Protein AF-A0AA42DQM1-F1 (afdb_monomer_lite)

Organism: NCBI:txid3018743

Foldseek 3Di:
DPPPDDQDAAPVCCVVLVDSLLRSVVSVLVVVCVVDPDQKDWFAQDDDPAPPDDVCRHPCSVVVDDSVSVVVSCVSAFAEEAAPVRLVPDPDSTPPHQKYWYADPVRRTIMIGGPCVSVCVVVVPCPRVDDDDPDDDDDDDDDDDDDDDDDPPVVLLVLLCVQAVLQNPPADDDPLLVVLQVVQVVVCVVVVHDSSVLSNLLSNLLNQACQQSCVDPVDNDHHGSSRCSRNVNVVCSSVSVRHYDPDDDPDPDDDDDPDVVVVVVPDPDPVVVVVVVVVVVVVVVVVVCVVPVPDDDD

Secondary structure (DSSP, 8-state):
----------TTHHHHHSSHHHHHHHHHHHHHHHH-SSSEEE--SS----TT--TT-SHHHHH---HHHHHHHHHHHEEEESSHHHHHT-SSSSTT-SEEEEEETTTTEEEEEE-HHHHHHHHHSGGG-SSS------------S--S----HHHHHHHHHHH-HHHHTT----HHHHHHHHHHHHHHHHTT--HHHHHHHHHHHHHH-TTTTT--TT------HHHHTSHHHHHHHHTTTTSPPSSPPP--PPPP---GGGGSTT----HHHHHHHHHHHHHHHHHHHHH-TTPPP-

Structure (mmCIF, N/CA/C/O backbone):
data_AF-A0AA42DQM1-F1
#
_entry.id   AF-A0AA42DQM1-F1
#
loop_
_atom_site.group_PDB
_atom_site.id
_atom_site.type_symbol
_atom_site.label_atom_id
_atom_site.label_alt_id
_atom_site.label_comp_id
_atom_site.label_asym_id
_atom_site.label_entity_id
_atom_site.label_seq_id
_atom_site.pdbx_PDB_ins_code
_atom_site.Cartn_x
_atom_site.Cartn_y
_atom_site.Cartn_z
_atom_site.occupancy
_atom_site.B_iso_or_equiv
_atom_site.auth_seq_id
_atom_site.auth_comp_id
_atom_site.auth_asym_id
_atom_site.auth_atom_id
_atom_site.pdbx_PDB_model_num
ATOM 1 N N . MET A 1 1 ? 25.414 -7.203 13.455 1.00 48.41 1 MET A N 1
ATOM 2 C CA . MET A 1 1 ? 24.537 -6.642 12.404 1.00 48.41 1 MET A CA 1
ATOM 3 C C . MET A 1 1 ? 24.772 -5.133 12.350 1.00 48.41 1 MET A C 1
ATOM 5 O O . MET A 1 1 ? 24.441 -4.455 13.310 1.00 48.41 1 MET A O 1
ATOM 9 N N . LYS A 1 2 ? 25.440 -4.595 11.316 1.00 39.44 2 LYS A N 1
ATOM 10 C CA . LYS A 1 2 ? 25.587 -3.132 11.175 1.00 39.44 2 LYS A CA 1
ATOM 11 C C . LYS A 1 2 ? 24.255 -2.570 10.668 1.00 39.44 2 LYS A C 1
ATOM 13 O O . LYS A 1 2 ? 23.898 -2.809 9.519 1.00 39.44 2 LYS A O 1
ATOM 18 N N . MET A 1 3 ? 23.527 -1.848 11.519 1.00 51.00 3 MET A N 1
ATOM 19 C CA . MET A 1 3 ? 22.317 -1.092 11.162 1.00 51.00 3 MET A CA 1
ATOM 20 C C . MET A 1 3 ? 22.716 0.102 10.288 1.00 51.00 3 MET A C 1
ATOM 22 O O . MET A 1 3 ? 22.914 1.205 10.784 1.00 51.00 3 MET A O 1
ATOM 26 N N . GLN A 1 4 ? 22.969 -0.127 8.998 1.00 51.84 4 GLN A N 1
ATOM 27 C CA . GLN A 1 4 ? 23.703 0.856 8.196 1.00 51.84 4 GLN A CA 1
ATOM 28 C C . GLN A 1 4 ? 22.828 1.884 7.464 1.00 51.84 4 GLN A C 1
ATOM 30 O O . GLN A 1 4 ? 23.391 2.834 6.926 1.00 51.84 4 GLN A O 1
ATOM 35 N N . LYS A 1 5 ? 21.490 1.750 7.439 1.00 63.59 5 LYS A N 1
ATOM 36 C CA . LYS A 1 5 ? 20.581 2.724 6.798 1.00 63.59 5 LYS A CA 1
ATOM 37 C C . LYS A 1 5 ? 19.196 2.721 7.457 1.00 63.59 5 LYS A C 1
ATOM 39 O O . LYS A 1 5 ? 18.532 1.692 7.466 1.00 63.59 5 LYS A O 1
ATOM 44 N N . CYS A 1 6 ? 18.763 3.868 7.983 1.00 69.69 6 CYS A N 1
ATOM 45 C CA . CYS A 1 6 ? 17.397 4.074 8.466 1.00 69.69 6 CYS A CA 1
ATOM 46 C C . CYS A 1 6 ? 16.523 4.544 7.294 1.00 69.69 6 CYS A C 1
ATOM 48 O O . CYS A 1 6 ? 16.774 5.611 6.732 1.00 69.69 6 CYS A O 1
ATOM 50 N N . LEU A 1 7 ? 15.535 3.740 6.898 1.00 77.12 7 LEU A N 1
ATOM 51 C CA . LEU A 1 7 ? 14.526 4.144 5.920 1.00 77.12 7 LEU A CA 1
ATOM 52 C C . LEU A 1 7 ? 13.404 4.865 6.668 1.00 77.12 7 LEU A C 1
ATOM 54 O O . LEU A 1 7 ? 12.731 4.267 7.506 1.00 77.12 7 LEU A O 1
ATOM 58 N N . LYS A 1 8 ? 13.202 6.151 6.365 1.00 80.00 8 LYS A N 1
ATOM 59 C CA . LYS A 1 8 ? 12.067 6.914 6.894 1.00 80.00 8 LYS A CA 1
ATOM 60 C C . LYS A 1 8 ? 10.821 6.545 6.095 1.00 80.00 8 LYS A C 1
ATOM 62 O O . LYS A 1 8 ? 10.741 6.828 4.902 1.00 80.00 8 LYS A O 1
ATOM 67 N N . TYR A 1 9 ? 9.882 5.873 6.746 1.00 81.81 9 TYR A N 1
ATOM 68 C CA . TYR A 1 9 ? 8.617 5.470 6.143 1.00 81.81 9 TYR A CA 1
ATOM 69 C C . TYR A 1 9 ? 7.535 6.523 6.403 1.00 81.81 9 TYR A C 1
ATOM 71 O O . TYR A 1 9 ? 7.385 7.001 7.524 1.00 81.81 9 TYR A O 1
ATOM 79 N N . CYS A 1 10 ? 6.780 6.851 5.356 1.00 80.31 10 CYS A N 1
ATOM 80 C CA . CYS A 1 10 ? 5.686 7.819 5.358 1.00 80.31 10 CYS A CA 1
ATOM 81 C C . CYS A 1 10 ? 4.374 7.071 5.041 1.00 80.31 10 CYS A C 1
ATOM 83 O O . CYS A 1 10 ? 4.176 6.660 3.892 1.00 80.31 10 CYS A O 1
ATOM 85 N N . PRO A 1 11 ? 3.504 6.811 6.039 1.00 84.38 11 PRO A N 1
ATOM 86 C CA . PRO A 1 11 ? 2.250 6.078 5.846 1.00 84.38 11 PRO A CA 1
ATOM 87 C C . PRO A 1 11 ? 1.282 6.726 4.850 1.00 84.38 11 PRO A C 1
ATOM 89 O O . PRO A 1 11 ? 0.491 6.023 4.221 1.00 84.38 11 PRO A O 1
ATOM 92 N N . GLU A 1 12 ? 1.352 8.044 4.691 1.00 85.19 12 GLU A N 1
ATOM 93 C CA . GLU A 1 12 ? 0.530 8.844 3.781 1.00 85.19 12 GLU A CA 1
ATOM 94 C C . GLU A 1 12 ? 0.730 8.405 2.323 1.00 85.19 12 GLU A C 1
ATOM 96 O O . GLU A 1 12 ? -0.221 8.375 1.539 1.00 85.19 12 GLU A O 1
ATOM 101 N N . LEU A 1 13 ? 1.933 7.927 1.978 1.00 86.94 13 LEU A N 1
ATOM 102 C CA . LEU A 1 13 ? 2.228 7.378 0.654 1.00 86.94 13 LEU A CA 1
ATOM 103 C C . LEU A 1 13 ? 1.351 6.172 0.303 1.00 86.94 13 LEU A C 1
ATOM 105 O O . LEU A 1 13 ? 1.150 5.903 -0.877 1.00 86.94 13 LEU A O 1
ATOM 109 N N . ASN A 1 14 ? 0.770 5.464 1.279 1.00 90.44 14 ASN A N 1
ATOM 110 C CA . ASN A 1 14 ? -0.118 4.334 0.995 1.00 90.44 14 ASN A CA 1
ATOM 111 C C . ASN A 1 14 ? -1.389 4.748 0.260 1.00 90.44 14 ASN A C 1
ATOM 113 O O . ASN A 1 14 ? -1.948 3.929 -0.463 1.00 90.44 14 ASN A O 1
ATOM 117 N N . GLN A 1 15 ? -1.846 5.989 0.439 1.00 88.50 15 GLN A N 1
ATOM 118 C CA . GLN A 1 15 ? -2.999 6.508 -0.297 1.00 88.50 15 GLN A CA 1
ATOM 119 C C . GLN A 1 15 ? -2.664 6.681 -1.784 1.00 88.50 15 GLN A C 1
ATOM 121 O O . GLN A 1 15 ? -3.518 6.475 -2.638 1.00 88.50 15 GLN A O 1
ATOM 126 N N . ILE A 1 16 ? -1.399 6.987 -2.087 1.00 88.00 16 ILE A N 1
ATOM 127 C CA . ILE A 1 16 ? -0.892 7.202 -3.445 1.00 88.00 16 ILE A CA 1
ATOM 128 C C . ILE A 1 16 ? -0.519 5.867 -4.102 1.00 88.00 16 ILE A C 1
ATOM 130 O O . ILE A 1 16 ? -0.903 5.583 -5.232 1.00 88.00 16 ILE A O 1
ATOM 134 N N . THR A 1 17 ? 0.246 5.029 -3.403 1.00 90.69 17 THR A N 1
ATOM 135 C CA . THR A 1 17 ? 0.799 3.780 -3.951 1.00 90.69 17 THR A CA 1
ATOM 136 C C . THR A 1 17 ? -0.150 2.584 -3.805 1.00 90.69 17 THR A C 1
ATOM 138 O O . THR A 1 17 ? 0.034 1.538 -4.439 1.00 90.69 17 THR A O 1
ATOM 141 N N . GLY A 1 18 ? -1.146 2.695 -2.923 1.00 89.75 18 GLY A N 1
ATOM 142 C CA . GLY A 1 18 ? -2.108 1.644 -2.609 1.00 89.75 18 GLY A CA 1
ATOM 143 C C . GLY A 1 18 ? -1.514 0.421 -1.903 1.00 89.75 18 GLY A C 1
ATOM 144 O O . GLY A 1 18 ? -2.177 -0.615 -1.875 1.00 89.75 18 GLY A O 1
ATOM 145 N N . SER A 1 19 ? -0.265 0.463 -1.418 1.00 93.12 19 SER A N 1
ATOM 146 C CA . SER A 1 19 ? 0.371 -0.648 -0.690 1.00 93.12 19 SER A CA 1
ATOM 147 C C . SER A 1 19 ? 1.555 -0.176 0.151 1.00 93.12 19 SER A C 1
ATOM 149 O O . SER A 1 19 ? 2.408 0.556 -0.340 1.00 93.12 19 SER A O 1
ATOM 151 N N . VAL A 1 20 ? 1.694 -0.715 1.366 1.00 94.19 20 VAL A N 1
ATOM 152 C CA . VAL A 1 20 ? 2.860 -0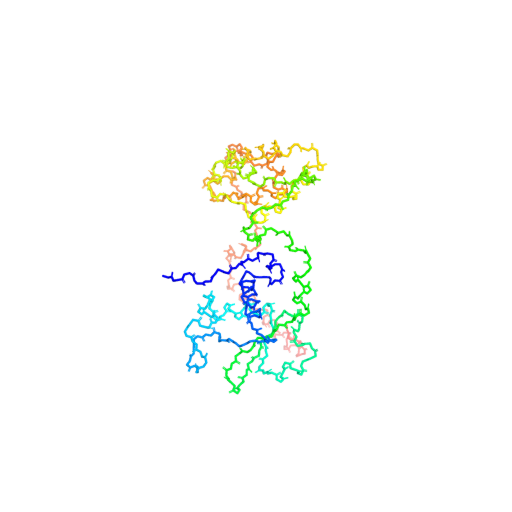.471 2.235 1.00 94.19 20 VAL A CA 1
ATOM 153 C C . VAL A 1 20 ? 4.168 -0.846 1.532 1.00 94.19 20 VAL A C 1
ATOM 155 O O . VAL A 1 20 ? 5.125 -0.077 1.548 1.00 94.19 20 VAL A O 1
ATOM 158 N N . THR A 1 21 ? 4.209 -1.994 0.848 1.00 94.88 21 THR A N 1
ATOM 159 C CA . THR A 1 21 ? 5.418 -2.453 0.137 1.00 94.88 21 THR A CA 1
ATOM 160 C C . THR A 1 21 ? 5.790 -1.533 -1.026 1.00 94.88 21 THR A C 1
ATOM 162 O O . THR A 1 21 ? 6.971 -1.310 -1.285 1.00 94.88 21 THR A O 1
ATOM 165 N N . ALA A 1 22 ? 4.792 -0.950 -1.695 1.00 95.44 22 ALA A N 1
ATOM 166 C CA . ALA A 1 22 ? 5.000 0.020 -2.762 1.00 95.44 22 ALA A CA 1
ATOM 167 C C . ALA A 1 22 ? 5.451 1.384 -2.219 1.00 95.44 22 ALA A C 1
ATOM 169 O O . ALA A 1 22 ? 6.343 1.990 -2.803 1.00 95.44 22 ALA A O 1
ATOM 170 N N . SER A 1 23 ? 4.921 1.826 -1.076 1.00 94.19 23 SER A N 1
ATOM 171 C CA . SER A 1 23 ? 5.380 3.033 -0.373 1.00 94.19 23 SER A CA 1
ATOM 172 C C . SER A 1 23 ? 6.830 2.917 0.090 1.00 94.19 23 SER A C 1
ATOM 174 O O . SER A 1 23 ? 7.631 3.810 -0.164 1.00 94.19 23 SER A O 1
ATOM 176 N N . LEU A 1 24 ? 7.203 1.790 0.706 1.00 94.00 24 LEU A N 1
ATOM 177 C CA . LEU A 1 24 ? 8.587 1.528 1.112 1.00 94.00 24 LEU A CA 1
ATOM 178 C C . LEU A 1 24 ? 9.533 1.526 -0.094 1.00 94.00 24 LEU A C 1
ATOM 180 O O . LEU A 1 24 ? 10.607 2.129 -0.048 1.00 94.00 24 LEU A O 1
ATOM 184 N N . LEU A 1 25 ? 9.119 0.889 -1.195 1.00 95.12 25 LEU A N 1
ATOM 185 C CA . LEU A 1 25 ? 9.883 0.899 -2.439 1.00 95.12 25 LEU A CA 1
ATOM 186 C C . LEU A 1 25 ? 10.015 2.313 -3.019 1.00 95.12 25 LEU A C 1
ATOM 188 O O . LEU A 1 25 ? 11.097 2.678 -3.470 1.00 95.12 25 LEU A O 1
ATOM 192 N N . MET A 1 26 ? 8.949 3.115 -2.984 1.00 93.81 26 MET A N 1
ATOM 193 C CA . MET A 1 26 ? 8.961 4.509 -3.428 1.00 93.81 26 MET A CA 1
ATOM 194 C C . MET A 1 26 ? 9.961 5.348 -2.622 1.00 93.81 26 MET A C 1
ATOM 196 O O . MET A 1 26 ? 10.798 6.017 -3.224 1.00 93.81 26 MET A O 1
ATOM 200 N N . CYS A 1 27 ? 9.950 5.256 -1.285 1.00 91.00 27 CYS A N 1
ATOM 201 C CA . CYS A 1 27 ? 10.933 5.933 -0.431 1.00 91.00 27 CYS A CA 1
ATOM 202 C C . CYS A 1 27 ? 12.369 5.586 -0.846 1.00 91.00 27 CYS A C 1
ATOM 204 O O . CYS A 1 27 ? 13.221 6.467 -0.986 1.00 91.00 27 CYS A O 1
ATOM 206 N N . GLN A 1 28 ? 12.634 4.300 -1.091 1.00 92.38 28 GLN A N 1
ATOM 207 C CA . GLN A 1 28 ? 13.971 3.861 -1.462 1.00 92.38 28 GLN A CA 1
ATOM 208 C C . GLN A 1 28 ? 14.359 4.275 -2.887 1.00 92.38 28 GLN A C 1
ATOM 210 O O . GLN A 1 28 ? 15.513 4.627 -3.130 1.00 92.38 28 GLN A O 1
ATOM 215 N N . LEU A 1 29 ? 13.417 4.280 -3.834 1.00 92.88 29 LEU A N 1
ATOM 216 C CA . LEU A 1 29 ? 13.636 4.811 -5.180 1.00 92.88 29 LEU A CA 1
ATOM 217 C C . LEU A 1 29 ? 14.026 6.292 -5.126 1.00 92.88 29 LEU A C 1
ATOM 219 O O . LEU A 1 29 ? 15.034 6.663 -5.724 1.00 92.88 29 LEU A O 1
ATOM 223 N N . GLU A 1 30 ? 13.297 7.120 -4.373 1.00 90.38 30 GLU A N 1
ATOM 224 C CA . GLU A 1 30 ? 13.610 8.548 -4.214 1.00 90.38 30 GLU A CA 1
ATOM 225 C C . GLU A 1 30 ? 14.985 8.774 -3.570 1.00 90.38 30 GLU A C 1
ATOM 227 O O . GLU A 1 30 ? 15.745 9.634 -4.020 1.00 90.38 30 GLU A O 1
ATOM 232 N N . TYR A 1 31 ? 15.376 7.959 -2.585 1.00 89.19 31 TYR A N 1
ATOM 233 C CA . TYR A 1 31 ? 16.738 7.988 -2.040 1.00 89.19 31 TYR A CA 1
ATOM 234 C C . TYR A 1 31 ? 17.800 7.733 -3.125 1.00 89.19 31 TYR A C 1
ATOM 236 O O . TYR A 1 31 ? 18.822 8.417 -3.201 1.00 89.19 31 TYR A O 1
ATOM 244 N N . TRP A 1 32 ? 17.570 6.758 -4.003 1.00 90.06 32 TRP A N 1
ATOM 245 C CA . TRP A 1 32 ? 18.511 6.465 -5.080 1.00 90.06 32 TRP A CA 1
ATOM 246 C C . TRP A 1 32 ? 18.508 7.530 -6.178 1.00 90.06 32 TRP A C 1
ATOM 248 O O . TRP A 1 32 ? 19.579 7.826 -6.710 1.00 90.06 32 TRP A O 1
ATOM 258 N N . PHE A 1 33 ? 17.362 8.139 -6.491 1.00 90.00 33 PHE A N 1
ATOM 259 C CA . PHE A 1 33 ? 17.287 9.259 -7.432 1.00 90.00 33 PHE A CA 1
ATOM 260 C C . PHE A 1 33 ? 17.975 10.514 -6.890 1.00 90.00 33 PHE A C 1
ATOM 262 O O . PHE A 1 33 ? 18.734 11.133 -7.623 1.00 90.00 33 PHE A O 1
ATOM 269 N N . THR A 1 34 ? 17.806 10.848 -5.608 1.00 85.81 34 THR A N 1
ATOM 270 C CA . THR A 1 34 ? 18.501 11.992 -4.981 1.00 85.81 34 THR A CA 1
ATOM 271 C C . THR A 1 34 ? 20.014 11.782 -4.907 1.00 85.81 34 THR A C 1
ATOM 273 O O . THR A 1 34 ? 20.790 12.715 -5.101 1.00 85.81 34 THR A O 1
ATOM 276 N N . ARG A 1 35 ? 20.462 10.541 -4.683 1.00 85.38 35 ARG A N 1
ATOM 277 C CA . ARG A 1 35 ? 21.888 10.184 -4.680 1.00 85.38 35 ARG A CA 1
ATOM 278 C C . ARG A 1 35 ? 22.507 10.126 -6.082 1.00 85.38 35 ARG A C 1
ATOM 280 O O . ARG A 1 35 ? 23.723 10.272 -6.227 1.00 85.38 35 ARG A O 1
ATOM 287 N N . SER A 1 36 ? 21.706 9.861 -7.108 1.00 83.81 36 SER A N 1
ATOM 288 C CA . SER A 1 36 ? 22.185 9.709 -8.481 1.00 83.81 36 SER A CA 1
ATOM 289 C C . SER A 1 36 ? 22.230 11.065 -9.174 1.00 83.81 36 SER A C 1
ATOM 291 O O . SER A 1 36 ? 21.214 11.715 -9.348 1.00 83.81 36 SER A O 1
ATOM 293 N N . LYS A 1 37 ? 23.406 11.486 -9.650 1.00 68.00 37 LYS A N 1
ATOM 294 C CA . LYS A 1 37 ? 23.586 12.775 -10.354 1.00 68.00 37 LYS A CA 1
ATOM 295 C C . LYS A 1 37 ? 22.944 12.837 -11.758 1.00 68.00 37 LYS A C 1
ATOM 297 O O . LYS A 1 37 ? 23.239 13.750 -12.518 1.00 68.00 37 LYS A O 1
ATOM 302 N N . LYS A 1 38 ? 22.169 11.827 -12.154 1.00 71.00 38 LYS A N 1
ATOM 303 C CA . LYS A 1 38 ? 21.581 11.667 -13.494 1.00 71.00 38 LYS A CA 1
ATOM 304 C C . LYS A 1 38 ? 20.089 11.390 -13.350 1.00 71.00 38 LYS A C 1
ATOM 306 O O . LYS A 1 38 ? 19.685 10.816 -12.343 1.00 71.00 38 LYS A O 1
ATOM 311 N N . ASP A 1 39 ? 19.318 11.648 -14.406 1.00 73.00 39 ASP A N 1
ATOM 312 C CA . ASP A 1 39 ? 17.861 11.405 -14.486 1.00 73.00 39 ASP A CA 1
ATOM 313 C C . ASP A 1 39 ? 17.437 9.924 -14.363 1.00 73.00 39 ASP A C 1
ATOM 315 O O . ASP A 1 39 ? 16.276 9.559 -14.549 1.00 73.00 39 ASP A O 1
ATOM 319 N N . GLY A 1 40 ? 18.383 9.038 -14.058 1.00 87.25 40 GLY A N 1
ATOM 320 C CA . GLY A 1 40 ? 18.148 7.631 -13.821 1.00 87.25 40 GLY A CA 1
ATOM 321 C C . GLY A 1 40 ? 19.369 6.927 -13.250 1.00 87.25 40 GLY A C 1
ATOM 322 O O . GLY A 1 40 ? 20.506 7.402 -13.334 1.00 87.25 40 GLY A O 1
ATOM 323 N N . PHE A 1 41 ? 19.128 5.745 -12.699 1.00 94.19 41 PHE A N 1
ATOM 324 C CA . PHE A 1 41 ? 20.168 4.865 -12.179 1.00 94.19 41 PHE A CA 1
ATOM 325 C C . PHE A 1 41 ? 19.864 3.417 -12.538 1.00 94.19 41 PHE A C 1
ATOM 327 O O . PHE A 1 41 ? 18.748 3.085 -12.935 1.00 94.19 41 PHE A O 1
ATOM 334 N N . TYR A 1 42 ? 20.866 2.552 -12.417 1.00 94.38 42 TYR A N 1
ATOM 335 C CA . TYR A 1 42 ? 20.669 1.117 -12.567 1.00 94.38 42 TYR A CA 1
ATOM 336 C C . TYR A 1 42 ? 20.766 0.421 -11.219 1.00 94.38 42 TYR A C 1
ATOM 338 O O . TYR A 1 42 ? 21.514 0.849 -10.338 1.00 94.38 42 TYR A O 1
ATOM 346 N N . LYS A 1 43 ? 20.041 -0.686 -11.078 1.00 93.94 43 LYS A N 1
ATOM 347 C CA . LYS A 1 43 ? 20.149 -1.556 -9.908 1.00 93.94 43 LYS A CA 1
ATOM 348 C C . LYS A 1 43 ? 19.747 -2.978 -10.264 1.00 93.94 43 LYS A C 1
ATOM 350 O O . LYS A 1 43 ? 18.929 -3.201 -11.156 1.00 93.94 43 LYS A O 1
ATOM 355 N N . PHE A 1 44 ? 20.349 -3.941 -9.579 1.00 94.56 44 PHE A N 1
ATOM 356 C CA . PHE A 1 44 ? 20.015 -5.348 -9.755 1.00 94.56 44 PHE A CA 1
ATOM 357 C C . PHE A 1 44 ? 18.781 -5.697 -8.935 1.00 94.56 44 PHE A C 1
ATOM 359 O O . PHE A 1 44 ? 18.643 -5.257 -7.796 1.00 94.56 44 PHE A O 1
ATOM 366 N N . LEU A 1 45 ? 17.894 -6.509 -9.505 1.00 93.44 45 LEU A N 1
ATOM 367 C CA . LEU A 1 45 ? 16.770 -7.055 -8.754 1.00 93.44 45 LEU A CA 1
ATOM 368 C C . LEU A 1 45 ? 17.267 -8.025 -7.676 1.00 93.44 45 LEU A C 1
ATOM 370 O O . LEU A 1 45 ? 16.838 -7.945 -6.533 1.00 93.44 45 LEU A O 1
ATOM 374 N N . GLU A 1 46 ? 18.209 -8.891 -8.038 1.00 93.44 46 GLU A N 1
ATOM 375 C CA . GLU A 1 46 ? 18.704 -9.991 -7.214 1.00 93.44 46 GLU A CA 1
ATOM 376 C C . GLU A 1 46 ? 20.235 -10.125 -7.299 1.00 93.44 46 GLU A C 1
ATOM 378 O O . GLU A 1 46 ? 20.846 -9.541 -8.206 1.00 93.44 46 GLU A O 1
ATOM 383 N N . PRO A 1 47 ? 20.858 -10.896 -6.389 1.00 93.81 47 PRO A N 1
ATOM 384 C CA . PRO A 1 47 ? 22.257 -11.284 -6.506 1.00 93.81 47 PRO A CA 1
ATOM 385 C C . PRO A 1 47 ? 22.575 -11.914 -7.861 1.00 93.81 47 PRO A C 1
ATOM 387 O O . PRO A 1 47 ? 21.855 -12.790 -8.332 1.00 93.81 47 PRO A O 1
ATOM 390 N N . CYS A 1 48 ? 23.666 -11.487 -8.495 1.00 90.56 48 CYS A N 1
ATOM 391 C CA . CYS A 1 48 ? 24.077 -12.033 -9.787 1.00 90.56 48 CYS A CA 1
ATOM 392 C C . CYS A 1 48 ? 25.599 -12.006 -9.963 1.00 90.56 48 CYS A C 1
ATOM 394 O O . CYS A 1 48 ? 26.317 -11.335 -9.229 1.00 90.56 48 CYS A O 1
ATOM 396 N N . THR A 1 49 ? 26.103 -12.710 -10.974 1.00 91.12 49 THR A N 1
ATOM 397 C CA . THR A 1 49 ? 27.542 -12.811 -11.285 1.00 91.12 49 THR A CA 1
ATOM 398 C C . THR A 1 49 ? 28.077 -11.639 -12.120 1.00 91.12 49 THR A C 1
ATOM 400 O O . THR A 1 49 ? 29.166 -11.707 -12.687 1.00 91.12 49 THR A O 1
ATOM 403 N N . HIS A 1 50 ? 27.318 -10.548 -12.242 1.00 91.12 50 HIS A N 1
ATOM 404 C CA . HIS A 1 50 ? 27.685 -9.428 -13.104 1.00 91.12 50 HIS A CA 1
ATOM 405 C C . HIS A 1 50 ? 28.870 -8.625 -12.538 1.00 91.12 50 HIS A C 1
ATOM 407 O O . HIS A 1 50 ? 28.922 -8.349 -11.346 1.00 91.12 50 HIS A O 1
ATOM 413 N N . LYS A 1 51 ? 29.787 -8.141 -13.391 1.00 91.19 51 LYS A N 1
ATOM 414 C CA . LYS A 1 51 ? 30.993 -7.397 -12.952 1.00 91.19 51 LYS A CA 1
ATOM 415 C C . LYS A 1 51 ? 30.682 -6.146 -12.118 1.00 91.19 51 LYS A C 1
ATOM 417 O O . LYS A 1 51 ? 31.425 -5.797 -11.211 1.00 91.19 51 LYS A O 1
ATOM 422 N N . ALA A 1 52 ? 29.587 -5.459 -12.442 1.00 89.69 52 ALA A N 1
ATOM 423 C CA . ALA A 1 52 ? 29.136 -4.267 -11.717 1.00 89.69 52 ALA A CA 1
ATOM 424 C C . ALA A 1 52 ? 28.308 -4.575 -10.453 1.00 89.69 52 ALA A C 1
ATOM 426 O O . ALA A 1 52 ? 27.934 -3.648 -9.734 1.00 89.69 52 ALA A O 1
ATOM 427 N N . TYR A 1 53 ? 27.987 -5.844 -10.190 1.00 92.50 53 TYR A N 1
ATOM 428 C CA . TYR A 1 53 ? 27.259 -6.241 -8.990 1.00 92.50 53 TYR A CA 1
ATOM 429 C C . TYR A 1 53 ? 28.193 -6.288 -7.778 1.00 92.50 53 TYR A C 1
ATOM 431 O O . TYR A 1 53 ? 29.323 -6.766 -7.848 1.00 92.50 53 TYR A O 1
ATOM 439 N N . LYS A 1 54 ? 27.696 -5.799 -6.641 1.00 89.75 54 LYS A N 1
ATOM 440 C CA . LYS A 1 54 ? 28.345 -5.922 -5.332 1.00 89.75 54 LYS A CA 1
ATOM 441 C C . LYS A 1 54 ? 27.383 -6.600 -4.360 1.00 89.75 54 LYS A C 1
ATOM 443 O O . LYS A 1 54 ? 26.185 -6.324 -4.406 1.00 89.75 54 LYS A O 1
ATOM 448 N N . LYS A 1 55 ? 27.883 -7.452 -3.465 1.00 88.81 55 LYS A N 1
ATOM 449 C CA . LYS A 1 55 ? 27.047 -8.102 -2.441 1.00 88.81 55 LYS A CA 1
ATOM 450 C C . LYS A 1 55 ? 26.275 -7.051 -1.632 1.00 88.81 55 LYS A C 1
ATOM 452 O O . LYS A 1 55 ? 26.866 -6.061 -1.204 1.00 88.81 55 LYS A O 1
ATOM 457 N N . GLY A 1 56 ? 24.969 -7.244 -1.467 1.00 86.56 56 GLY A N 1
ATOM 458 C CA . GLY A 1 56 ? 24.072 -6.291 -0.806 1.00 86.56 56 GLY A CA 1
ATOM 459 C C . GLY A 1 56 ? 23.605 -5.116 -1.673 1.00 86.56 56 GLY A C 1
ATOM 460 O O . GLY A 1 56 ? 22.919 -4.230 -1.171 1.00 86.56 56 GLY A O 1
ATOM 461 N N . SER A 1 57 ? 23.985 -5.056 -2.956 1.00 85.44 57 SER A N 1
ATOM 462 C CA . SER A 1 57 ? 23.585 -3.965 -3.862 1.00 85.44 57 SER A CA 1
ATOM 463 C C . SER A 1 57 ? 22.304 -4.254 -4.645 1.00 85.44 57 SER A C 1
ATOM 465 O O . SER A 1 57 ? 21.819 -3.362 -5.350 1.00 85.44 57 SER A O 1
ATOM 467 N N . SER A 1 58 ? 21.740 -5.459 -4.533 1.00 93.00 58 SER A N 1
ATOM 468 C CA . SER A 1 58 ? 20.461 -5.795 -5.161 1.00 93.00 58 SER A CA 1
ATOM 469 C C . SER A 1 58 ? 19.262 -5.287 -4.356 1.00 93.00 58 SER A C 1
ATOM 471 O O . SER A 1 58 ? 19.370 -5.012 -3.164 1.00 93.00 58 SER A O 1
ATOM 473 N N . TRP A 1 59 ? 18.105 -5.150 -5.005 1.00 94.12 59 TRP A N 1
ATOM 474 C CA . TRP A 1 59 ? 16.859 -4.781 -4.330 1.00 94.12 59 TRP A CA 1
ATOM 475 C C . TRP A 1 59 ? 16.433 -5.810 -3.283 1.00 94.12 59 TRP A C 1
ATOM 477 O O . TRP A 1 59 ? 16.051 -5.419 -2.185 1.00 94.12 59 TRP A O 1
ATOM 487 N N . VAL A 1 60 ? 16.530 -7.102 -3.610 1.00 93.50 60 VAL A N 1
ATOM 488 C CA . VAL A 1 60 ? 16.174 -8.206 -2.703 1.00 93.50 60 VAL A CA 1
ATOM 489 C C . VAL A 1 60 ? 17.036 -8.186 -1.440 1.00 93.50 60 VAL A C 1
ATOM 491 O O . VAL A 1 60 ? 16.505 -8.292 -0.341 1.00 93.50 60 VAL A O 1
ATOM 494 N N . GLU A 1 61 ? 18.352 -7.994 -1.567 1.00 92.50 61 GLU A N 1
ATOM 495 C CA . GLU A 1 61 ? 19.235 -7.936 -0.393 1.00 92.50 61 GLU A CA 1
ATOM 496 C C . GLU A 1 61 ? 19.074 -6.642 0.411 1.00 92.50 61 GLU A C 1
ATOM 498 O O . GLU A 1 61 ? 19.180 -6.667 1.632 1.00 92.50 61 GLU A O 1
ATOM 503 N N . GLU A 1 62 ? 18.855 -5.506 -0.258 1.00 90.69 62 GLU A N 1
ATOM 504 C CA . GLU A 1 62 ? 18.773 -4.202 0.407 1.00 90.69 62 GLU A CA 1
ATOM 505 C C . GLU A 1 62 ? 17.452 -4.004 1.152 1.00 90.69 62 GLU A C 1
ATOM 507 O O . GLU A 1 62 ? 17.450 -3.465 2.255 1.00 90.69 62 GLU A O 1
ATOM 512 N N . MET A 1 63 ? 16.338 -4.423 0.547 1.00 90.12 63 MET A N 1
ATOM 513 C CA . MET A 1 63 ? 14.992 -4.226 1.097 1.00 90.12 63 MET A CA 1
ATOM 514 C C . MET A 1 63 ? 14.465 -5.452 1.847 1.00 90.12 63 MET A C 1
ATOM 516 O O . MET A 1 63 ? 13.456 -5.347 2.537 1.00 90.12 63 MET A O 1
ATOM 520 N N . GLY A 1 64 ? 15.088 -6.621 1.678 1.00 89.94 64 GLY A N 1
ATOM 521 C CA . GLY A 1 64 ? 14.577 -7.885 2.214 1.00 89.94 64 GLY A CA 1
ATOM 522 C C . GLY A 1 64 ? 13.318 -8.403 1.509 1.00 89.94 64 GLY A C 1
ATOM 523 O O . GLY A 1 64 ? 12.679 -9.321 2.010 1.00 89.94 64 GLY A O 1
ATOM 524 N N . PHE A 1 65 ? 12.939 -7.831 0.361 1.00 91.44 65 PHE A N 1
ATOM 525 C CA . PHE A 1 65 ? 11.796 -8.296 -0.429 1.00 91.44 65 PHE A CA 1
ATOM 526 C C . PHE A 1 65 ? 12.148 -9.552 -1.218 1.00 91.44 65 PHE A C 1
ATOM 528 O O . PHE A 1 65 ? 13.236 -9.660 -1.778 1.00 91.44 65 PHE A O 1
ATOM 535 N N . SER A 1 66 ? 11.182 -10.445 -1.405 1.00 95.12 66 SER A N 1
ATOM 536 C CA . SER A 1 66 ? 11.238 -11.421 -2.489 1.00 95.12 66 SER A CA 1
ATOM 537 C C . SER A 1 66 ? 11.116 -10.733 -3.859 1.00 95.12 66 SER A C 1
ATOM 539 O O . SER A 1 66 ? 10.598 -9.621 -4.008 1.00 95.12 66 SER A O 1
ATOM 541 N N . LYS A 1 67 ? 11.538 -11.425 -4.924 1.00 94.56 67 LYS A N 1
ATOM 542 C CA . LYS A 1 67 ? 11.396 -10.914 -6.302 1.00 94.56 67 LYS A CA 1
ATOM 543 C C . LYS A 1 67 ? 9.934 -10.640 -6.669 1.00 94.56 67 LYS A C 1
ATOM 545 O O . LYS A 1 67 ? 9.654 -9.709 -7.422 1.00 94.56 67 LYS A O 1
ATOM 550 N N . ALA A 1 68 ? 9.019 -11.482 -6.187 1.00 95.44 68 ALA A N 1
ATOM 551 C CA . ALA A 1 68 ? 7.591 -11.368 -6.461 1.00 95.44 68 ALA A CA 1
ATOM 552 C C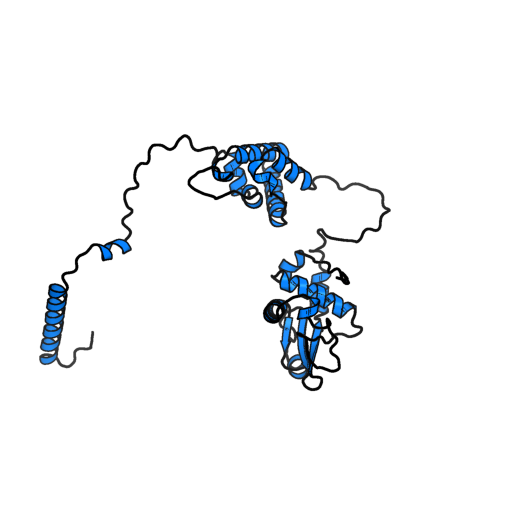 . ALA A 1 68 ? 6.991 -10.143 -5.759 1.00 95.44 68 ALA A C 1
ATOM 554 O O . ALA A 1 68 ? 6.264 -9.377 -6.394 1.00 95.44 68 ALA A O 1
ATOM 555 N N . GLU A 1 69 ? 7.360 -9.903 -4.500 1.00 96.62 69 GLU A N 1
ATOM 556 C CA . GLU A 1 69 ? 6.945 -8.710 -3.757 1.00 96.62 69 GLU A CA 1
ATOM 557 C C . GLU A 1 69 ? 7.475 -7.439 -4.405 1.00 96.62 69 GLU A C 1
ATOM 559 O O . GLU A 1 69 ? 6.703 -6.509 -4.622 1.00 96.62 69 GLU A O 1
ATOM 564 N N . PHE A 1 70 ? 8.752 -7.418 -4.807 1.00 96.75 70 PHE A N 1
ATOM 565 C CA . PHE A 1 70 ? 9.310 -6.276 -5.525 1.00 96.75 70 PHE A CA 1
ATOM 566 C C . PHE A 1 70 ? 8.537 -5.988 -6.814 1.00 96.75 70 PHE A C 1
ATOM 568 O O . PHE A 1 70 ? 8.155 -4.848 -7.065 1.00 96.75 70 PHE A O 1
ATOM 575 N N . ARG A 1 71 ? 8.289 -7.010 -7.645 1.00 96.25 71 ARG A N 1
ATOM 576 C CA . ARG A 1 71 ? 7.558 -6.840 -8.912 1.00 96.25 71 ARG A CA 1
ATOM 577 C C . ARG A 1 71 ? 6.135 -6.349 -8.675 1.00 96.25 71 ARG A C 1
ATOM 579 O O . ARG A 1 71 ? 5.689 -5.442 -9.371 1.00 96.25 71 ARG A O 1
ATOM 586 N N . SER A 1 72 ? 5.459 -6.905 -7.675 1.00 96.75 72 SER A N 1
ATOM 587 C CA . SER A 1 72 ? 4.101 -6.509 -7.299 1.00 96.75 72 SER A CA 1
ATOM 588 C C . SER A 1 72 ? 4.069 -5.064 -6.801 1.00 96.75 72 SER A C 1
ATOM 590 O O . SER A 1 72 ? 3.270 -4.271 -7.291 1.00 96.75 72 SE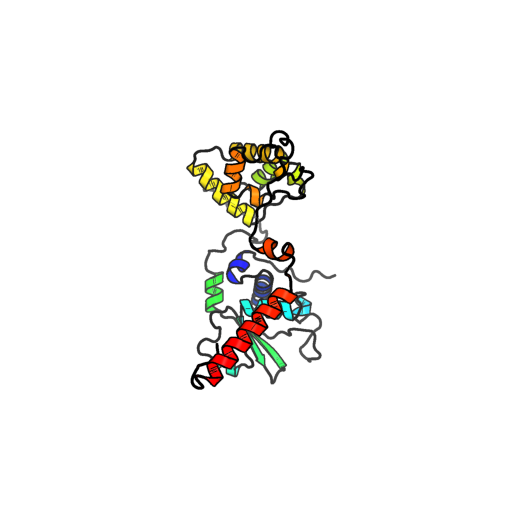R A O 1
ATOM 592 N N . ALA A 1 73 ? 4.988 -4.687 -5.910 1.00 96.81 73 ALA A N 1
ATOM 593 C CA . ALA A 1 73 ? 5.140 -3.323 -5.413 1.00 96.81 73 ALA A CA 1
ATOM 594 C C . ALA A 1 73 ? 5.440 -2.338 -6.553 1.00 96.81 73 ALA A C 1
ATOM 596 O O . ALA A 1 73 ? 4.734 -1.343 -6.712 1.00 96.81 73 ALA A O 1
ATOM 597 N N . PHE A 1 74 ? 6.427 -2.647 -7.400 1.00 97.38 74 PHE A N 1
ATOM 598 C CA . PHE A 1 74 ? 6.808 -1.795 -8.525 1.00 97.38 74 PHE A CA 1
ATOM 599 C C . PHE A 1 74 ? 5.677 -1.649 -9.545 1.00 97.38 74 PHE A C 1
ATOM 601 O O . PHE A 1 74 ? 5.472 -0.558 -10.063 1.00 97.38 74 PHE A O 1
ATOM 608 N N . SER A 1 75 ? 4.897 -2.703 -9.805 1.00 96.19 75 SER A N 1
ATOM 609 C CA . SER A 1 75 ? 3.783 -2.648 -10.762 1.00 96.19 75 SER A CA 1
ATOM 610 C C . SER A 1 75 ? 2.720 -1.606 -10.400 1.00 96.19 75 SER A C 1
ATOM 612 O O . SER A 1 75 ? 2.068 -1.076 -11.300 1.00 96.19 75 SER A O 1
ATOM 614 N N . ARG A 1 76 ? 2.573 -1.267 -9.113 1.00 95.56 76 ARG A N 1
ATOM 615 C CA . ARG A 1 76 ? 1.617 -0.255 -8.638 1.00 95.56 76 ARG A CA 1
ATOM 616 C C . ARG A 1 76 ? 2.102 1.165 -8.914 1.00 95.56 76 ARG A C 1
ATOM 618 O O . ARG A 1 76 ? 1.303 2.021 -9.261 1.00 95.56 76 ARG A O 1
ATOM 625 N N . ILE A 1 77 ? 3.408 1.398 -8.802 1.00 96.12 77 ILE A N 1
ATOM 626 C CA . ILE A 1 77 ? 4.008 2.743 -8.860 1.00 96.12 77 ILE A CA 1
ATOM 627 C C . ILE A 1 77 ? 4.772 3.024 -10.153 1.00 96.12 77 ILE A C 1
ATOM 629 O O . ILE A 1 77 ? 5.147 4.169 -10.402 1.00 96.12 77 ILE A O 1
ATOM 633 N N . GLY A 1 78 ? 5.023 2.010 -10.983 1.00 96.25 78 GLY A N 1
ATOM 634 C CA . GLY A 1 78 ? 5.813 2.174 -12.192 1.00 96.25 78 GLY A CA 1
ATOM 635 C C . GLY A 1 78 ? 5.485 1.241 -13.352 1.00 96.25 78 GLY A C 1
ATOM 636 O O . GLY A 1 78 ? 4.776 0.234 -13.231 1.00 96.25 78 GLY A O 1
ATOM 637 N N . LYS A 1 79 ? 5.982 1.631 -14.529 1.00 96.62 79 LYS A N 1
ATOM 638 C CA . LYS A 1 79 ? 5.843 0.901 -15.795 1.00 96.62 79 LYS A CA 1
ATOM 639 C C . LYS A 1 79 ? 7.136 0.163 -16.141 1.00 96.62 79 LYS A C 1
ATOM 641 O O . LYS A 1 79 ? 8.229 0.668 -15.913 1.00 96.62 79 LYS A O 1
ATOM 646 N N . VAL A 1 80 ? 7.031 -1.047 -16.685 1.00 97.00 80 VAL A N 1
ATOM 647 C CA . VAL A 1 80 ? 8.192 -1.860 -17.082 1.00 97.00 80 VAL A CA 1
ATOM 648 C C . VAL A 1 80 ? 8.253 -1.953 -18.602 1.00 97.00 80 VAL A C 1
ATOM 650 O O . VAL A 1 80 ? 7.280 -2.356 -19.236 1.00 97.00 80 VAL A O 1
ATOM 653 N N . TYR A 1 81 ? 9.412 -1.641 -19.176 1.00 96.12 81 TYR A N 1
ATOM 654 C CA . TYR A 1 81 ? 9.702 -1.763 -20.601 1.00 96.12 81 TYR A CA 1
ATOM 655 C C . TYR A 1 81 ? 10.776 -2.813 -20.871 1.00 96.12 81 TYR A C 1
ATOM 657 O O . TYR A 1 81 ? 11.738 -2.985 -20.121 1.00 96.12 81 TYR A O 1
ATOM 665 N N . LYS A 1 82 ? 10.660 -3.480 -22.022 1.00 93.62 82 LYS A N 1
ATOM 666 C CA . LYS A 1 82 ? 11.654 -4.465 -22.477 1.00 93.62 82 LYS A CA 1
ATOM 667 C C . LYS A 1 82 ? 12.973 -3.825 -22.927 1.00 93.62 82 LYS A C 1
ATOM 669 O O . LYS A 1 82 ? 13.991 -4.506 -22.959 1.00 93.62 82 LYS A O 1
ATOM 674 N N . SER A 1 83 ? 12.960 -2.548 -23.324 1.00 94.19 83 SER A N 1
ATOM 675 C CA . SER A 1 83 ? 14.150 -1.826 -23.791 1.00 94.19 83 SER A CA 1
ATOM 676 C C . SER A 1 83 ? 13.978 -0.307 -23.716 1.00 94.19 83 SER A C 1
ATOM 678 O O . SER A 1 83 ? 12.854 0.188 -23.650 1.00 94.19 83 SER A O 1
ATOM 680 N N . LYS A 1 84 ? 15.093 0.435 -23.799 1.00 92.25 84 LYS A N 1
ATOM 681 C CA . LYS A 1 84 ? 15.086 1.906 -23.860 1.00 92.25 84 LYS A CA 1
ATOM 682 C C . LYS A 1 84 ? 14.345 2.446 -25.089 1.00 92.25 84 LYS A C 1
ATOM 684 O O . LYS A 1 84 ? 13.646 3.443 -24.977 1.00 92.25 84 LYS A O 1
ATOM 689 N N . LYS A 1 85 ? 14.479 1.783 -26.245 1.00 93.06 85 LYS A N 1
ATOM 690 C CA . LYS A 1 85 ? 13.804 2.182 -27.491 1.00 93.06 85 LYS A CA 1
ATOM 691 C C . LYS A 1 85 ? 12.280 2.101 -27.345 1.00 93.06 85 LYS A C 1
ATOM 693 O O . LYS A 1 85 ? 11.604 3.079 -27.615 1.00 93.06 85 LYS A O 1
ATOM 698 N N . ALA A 1 86 ? 11.778 0.997 -26.783 1.00 91.69 86 ALA A N 1
ATOM 699 C CA . ALA A 1 86 ? 10.345 0.815 -26.526 1.00 91.69 86 ALA A CA 1
ATOM 700 C C . ALA A 1 86 ? 9.762 1.873 -25.569 1.00 91.69 86 ALA A C 1
ATOM 702 O O . ALA A 1 86 ? 8.609 2.258 -25.703 1.00 91.69 86 ALA A O 1
ATOM 703 N N . TYR A 1 87 ? 10.564 2.336 -24.607 1.00 87.88 87 TYR A N 1
ATOM 704 C CA . TYR A 1 87 ? 10.202 3.445 -23.725 1.00 87.88 87 TYR A CA 1
ATOM 705 C C . TYR A 1 87 ? 10.090 4.775 -24.492 1.00 87.88 87 TYR A C 1
ATOM 707 O O . TYR A 1 87 ? 9.107 5.488 -24.324 1.00 87.88 87 TYR A O 1
ATOM 715 N N . LEU A 1 88 ? 11.072 5.093 -25.342 1.00 91.00 88 LEU A N 1
ATOM 716 C CA . LEU A 1 88 ? 11.113 6.351 -26.100 1.00 91.00 88 LEU A CA 1
ATOM 717 C C . LEU A 1 88 ? 10.037 6.439 -27.191 1.00 91.00 88 LEU A C 1
ATOM 719 O O . LEU A 1 88 ? 9.609 7.536 -27.525 1.00 91.00 88 LEU A O 1
ATOM 723 N N . GLU A 1 89 ? 9.615 5.304 -27.748 1.00 93.69 89 GLU A N 1
ATOM 724 C CA . GLU A 1 89 ? 8.566 5.233 -28.776 1.00 93.69 89 GLU A CA 1
ATOM 725 C C . GLU A 1 89 ? 7.142 5.316 -28.198 1.00 93.69 89 GLU A C 1
ATOM 727 O O . GLU A 1 89 ? 6.181 5.484 -28.950 1.00 93.69 89 GLU A O 1
ATOM 732 N N . SER A 1 90 ? 6.977 5.195 -26.877 1.00 92.00 90 SER A N 1
ATOM 733 C CA . SER A 1 90 ? 5.664 5.296 -26.239 1.00 92.00 90 SER A CA 1
ATOM 734 C C . SER A 1 90 ? 5.148 6.737 -26.244 1.00 92.00 90 SER A C 1
ATOM 736 O O . SER A 1 90 ? 5.884 7.670 -25.928 1.00 92.00 90 SER A O 1
ATOM 738 N N . LYS A 1 91 ? 3.852 6.913 -26.537 1.00 89.25 91 LYS A N 1
ATOM 739 C CA . LYS A 1 91 ? 3.174 8.223 -26.500 1.00 89.25 91 LYS A CA 1
ATOM 740 C C . LYS A 1 91 ? 3.107 8.796 -25.082 1.00 89.25 91 LYS A C 1
ATOM 742 O O . LYS A 1 91 ? 3.361 9.979 -24.889 1.00 89.25 91 LYS A O 1
ATOM 747 N N . ASP A 1 92 ? 2.783 7.946 -24.107 1.00 91.12 92 ASP A N 1
ATOM 748 C CA . ASP A 1 92 ? 2.900 8.246 -22.680 1.00 91.12 92 ASP A CA 1
ATOM 749 C C . ASP A 1 92 ? 3.879 7.241 -22.061 1.00 91.12 92 ASP A C 1
ATOM 751 O O . ASP A 1 92 ? 3.520 6.088 -21.799 1.00 91.12 92 ASP A O 1
ATOM 755 N N . PRO A 1 93 ? 5.140 7.641 -21.841 1.00 90.69 93 PRO A N 1
ATOM 756 C CA . PRO A 1 93 ? 6.146 6.720 -21.350 1.00 90.69 93 PRO A CA 1
ATOM 757 C C . PRO A 1 93 ? 5.874 6.195 -19.938 1.00 90.69 93 PRO A C 1
ATOM 759 O O . PRO A 1 93 ? 6.347 5.111 -19.596 1.00 90.69 93 PRO A O 1
ATOM 762 N N . PHE A 1 94 ? 5.119 6.920 -19.115 1.00 92.62 94 PHE A N 1
ATOM 763 C CA . PHE A 1 94 ? 4.867 6.531 -17.730 1.00 92.62 94 PHE A CA 1
ATOM 764 C C . PHE A 1 94 ? 3.475 5.930 -17.516 1.00 92.62 94 PHE A C 1
ATOM 766 O O . PHE A 1 94 ? 3.270 5.294 -16.484 1.00 92.62 94 PHE A O 1
ATOM 773 N N . GLU A 1 95 ? 2.550 6.073 -18.471 1.00 90.19 95 GLU A N 1
ATOM 774 C CA . GLU A 1 95 ? 1.152 5.616 -18.362 1.00 90.19 95 GLU A CA 1
ATOM 775 C C . GLU A 1 95 ? 0.497 6.105 -17.056 1.00 90.19 95 GLU A C 1
ATOM 777 O O . GLU A 1 95 ? -0.081 5.329 -16.293 1.00 90.19 95 GLU A O 1
ATOM 782 N N . GLY A 1 96 ? 0.692 7.389 -16.734 1.00 88.88 96 GLY A N 1
ATOM 783 C CA . GLY A 1 96 ? 0.224 7.998 -15.481 1.00 88.88 96 GLY A CA 1
ATOM 784 C C . GLY A 1 96 ? 0.932 7.534 -14.197 1.00 88.88 96 GLY A C 1
ATOM 785 O O . GLY A 1 96 ? 0.544 7.948 -13.106 1.00 88.88 96 GLY A O 1
ATOM 786 N N . LYS A 1 97 ? 1.972 6.695 -14.284 1.00 94.31 97 LYS A N 1
ATOM 787 C CA . LYS A 1 97 ? 2.729 6.214 -13.119 1.00 94.31 97 LYS A CA 1
ATOM 788 C C . LYS A 1 97 ? 3.902 7.125 -12.749 1.00 94.31 97 LYS A C 1
ATOM 790 O O . LYS A 1 97 ? 4.332 7.999 -13.502 1.00 94.31 97 LYS A O 1
ATOM 795 N N . LEU A 1 98 ? 4.448 6.895 -11.557 1.00 94.06 98 LEU A N 1
ATOM 796 C CA . LEU A 1 98 ? 5.511 7.713 -10.964 1.00 94.06 98 LEU A CA 1
ATOM 797 C C . LEU A 1 98 ? 6.891 7.383 -11.530 1.00 94.06 98 LEU A C 1
ATOM 799 O O . LEU A 1 98 ? 7.750 8.254 -11.675 1.00 94.06 98 LEU A O 1
ATOM 803 N N . TYR A 1 99 ? 7.103 6.111 -11.852 1.00 96.19 99 TYR A N 1
ATOM 804 C CA . TYR A 1 99 ? 8.396 5.596 -12.275 1.00 96.19 99 TYR A CA 1
ATOM 805 C C . TYR A 1 99 ? 8.265 4.728 -13.512 1.00 96.19 99 TYR A C 1
ATOM 807 O O . TYR A 1 99 ? 7.203 4.199 -13.839 1.00 96.19 99 TYR A O 1
ATOM 815 N N . LEU A 1 100 ? 9.389 4.497 -14.167 1.00 96.44 100 LEU A N 1
ATOM 816 C CA . LEU A 1 100 ? 9.504 3.407 -15.115 1.00 96.44 100 LEU A CA 1
ATOM 817 C C . LEU A 1 100 ? 10.832 2.693 -14.957 1.00 96.44 100 LEU A C 1
ATOM 819 O O . LEU A 1 100 ? 11.796 3.232 -14.414 1.00 96.44 100 LEU A O 1
ATOM 823 N N . SER A 1 101 ? 10.867 1.459 -15.436 1.00 96.94 101 SER A N 1
ATOM 824 C CA . SER A 1 101 ? 12.091 0.693 -15.569 1.00 96.94 101 SER A CA 1
ATOM 825 C C . SER A 1 101 ? 12.219 0.127 -16.970 1.00 96.94 101 SER A C 1
ATOM 827 O O . SER A 1 101 ? 11.222 -0.188 -17.620 1.00 96.94 101 SER A O 1
ATOM 829 N N . TYR A 1 102 ? 13.453 -0.013 -17.440 1.00 95.94 102 TYR A N 1
ATOM 830 C CA . TYR A 1 102 ? 13.742 -0.721 -18.677 1.00 95.94 102 TYR A CA 1
ATOM 831 C C . TYR A 1 102 ? 14.997 -1.572 -18.537 1.00 95.94 102 TYR A C 1
ATOM 833 O O . TYR A 1 102 ? 15.930 -1.233 -17.806 1.00 95.94 102 TYR A O 1
ATOM 841 N N . TYR A 1 103 ? 15.032 -2.678 -19.273 1.00 94.56 103 TYR A N 1
ATOM 842 C CA . T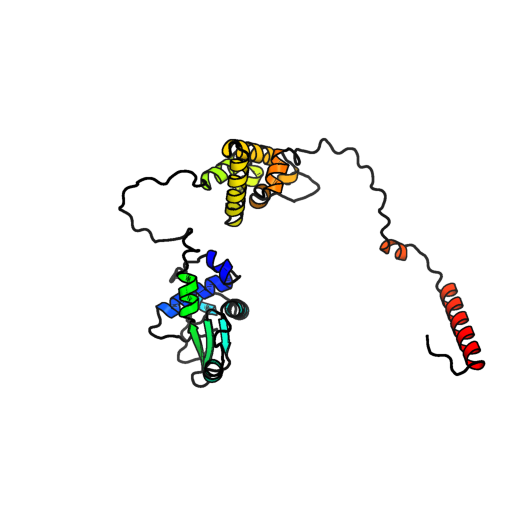YR A 1 103 ? 16.209 -3.534 -19.335 1.00 94.56 103 TYR A CA 1
ATOM 843 C C . TYR A 1 103 ? 17.133 -3.115 -20.486 1.00 94.56 103 TYR A C 1
ATOM 845 O O . TYR A 1 103 ? 16.733 -3.067 -21.651 1.00 94.56 103 TYR A O 1
ATOM 853 N N . ASP A 1 104 ? 18.384 -2.797 -20.165 1.00 93.06 104 ASP A N 1
ATOM 854 C CA . ASP A 1 104 ? 19.450 -2.591 -21.141 1.00 93.06 104 ASP A CA 1
ATOM 855 C C . ASP A 1 104 ? 20.105 -3.941 -21.451 1.00 93.06 104 ASP A C 1
ATOM 857 O O . ASP A 1 104 ? 20.868 -4.478 -20.646 1.00 93.06 104 ASP A O 1
ATOM 861 N N . ARG A 1 105 ? 19.803 -4.488 -22.633 1.00 89.06 105 ARG A N 1
ATOM 862 C CA . ARG A 1 105 ? 20.306 -5.794 -23.086 1.00 89.06 105 ARG A CA 1
ATOM 863 C C . ARG A 1 105 ? 21.819 -5.816 -23.302 1.00 89.06 105 ARG A C 1
ATOM 865 O O . ARG A 1 105 ? 22.432 -6.850 -23.062 1.00 89.06 105 ARG A O 1
ATOM 872 N N . MET A 1 106 ? 22.415 -4.696 -23.719 1.00 88.56 106 MET A N 1
ATOM 873 C CA . MET A 1 106 ? 23.853 -4.616 -24.003 1.00 88.56 106 MET A CA 1
ATOM 874 C C . MET A 1 106 ? 24.651 -4.644 -22.704 1.00 88.56 106 MET A C 1
ATOM 876 O O . MET A 1 106 ? 25.641 -5.360 -22.584 1.00 88.56 106 MET A O 1
ATOM 880 N N . LYS A 1 107 ? 24.187 -3.886 -21.706 1.00 88.50 107 LYS A N 1
ATOM 881 C CA . LYS A 1 107 ? 24.841 -3.808 -20.394 1.00 88.50 107 LYS A CA 1
ATOM 882 C C . LYS A 1 107 ? 24.360 -4.874 -19.413 1.00 88.50 107 LYS A C 1
ATOM 884 O O . LYS A 1 107 ? 24.971 -5.030 -18.366 1.00 88.50 107 LYS A O 1
ATOM 889 N N . LYS A 1 108 ? 23.272 -5.583 -19.730 1.00 89.50 108 LYS A N 1
ATOM 890 C CA . LYS A 1 108 ? 22.557 -6.514 -18.842 1.00 89.50 108 LYS A CA 1
ATOM 891 C C . LYS A 1 108 ? 22.136 -5.870 -17.512 1.00 89.50 108 LYS A C 1
ATOM 893 O O . LYS A 1 108 ? 22.175 -6.508 -16.461 1.00 89.50 108 LYS A O 1
ATOM 898 N N . LEU A 1 109 ? 21.713 -4.604 -17.561 1.00 92.44 109 LEU A N 1
ATOM 899 C CA . LEU A 1 109 ? 21.329 -3.803 -16.394 1.00 92.44 109 LEU A CA 1
ATOM 900 C C . LEU A 1 109 ? 19.869 -3.364 -16.482 1.00 92.44 109 LEU A C 1
ATOM 902 O O . LEU A 1 109 ? 19.382 -3.022 -17.556 1.00 92.44 109 LEU A O 1
ATOM 906 N N . THR A 1 110 ? 19.186 -3.310 -15.339 1.00 95.00 110 THR A N 1
ATOM 907 C CA . THR A 1 110 ? 17.861 -2.682 -15.251 1.00 95.00 110 THR A CA 1
ATOM 908 C C . THR A 1 110 ? 18.030 -1.239 -14.814 1.00 95.00 110 THR A C 1
ATOM 910 O O . THR A 1 110 ? 18.611 -0.980 -13.759 1.00 95.00 110 THR A O 1
ATOM 913 N N . TYR A 1 111 ? 17.538 -0.315 -15.631 1.00 95.50 111 TYR A N 1
ATOM 914 C CA . TYR A 1 111 ? 17.535 1.114 -15.358 1.00 95.50 111 TYR A CA 1
ATOM 915 C C . TYR A 1 111 ? 16.172 1.559 -14.852 1.00 95.50 111 TYR A C 1
ATOM 917 O O . TYR A 1 111 ? 15.151 1.050 -15.307 1.00 95.50 111 TYR A O 1
ATOM 925 N N . TYR A 1 112 ? 16.179 2.534 -13.951 1.00 96.25 112 TYR A N 1
ATOM 926 C CA . TYR A 1 112 ? 15.006 3.192 -13.396 1.00 96.25 112 TYR A CA 1
ATOM 927 C C . TYR A 1 112 ? 15.048 4.672 -13.755 1.00 96.25 112 TYR A C 1
ATOM 929 O O . TYR A 1 112 ? 16.105 5.303 -13.682 1.00 96.25 112 TYR A O 1
ATOM 937 N N . VAL A 1 113 ? 13.895 5.210 -14.141 1.00 95.12 113 VAL A N 1
ATOM 938 C CA . VAL A 1 113 ? 13.709 6.613 -14.525 1.00 95.12 113 VAL A CA 1
ATOM 939 C C . VAL A 1 113 ? 12.512 7.169 -13.760 1.00 95.12 113 VAL A C 1
ATOM 941 O O . VAL A 1 113 ? 11.520 6.466 -13.539 1.00 95.12 113 VAL A O 1
ATOM 944 N N . ARG A 1 114 ? 12.627 8.426 -13.333 1.00 94.38 114 ARG A N 1
ATOM 945 C CA . ARG A 1 114 ? 11.634 9.130 -12.519 1.00 94.38 114 ARG A CA 1
ATOM 946 C C . ARG A 1 114 ? 10.783 10.053 -13.377 1.00 94.38 114 ARG A C 1
ATOM 948 O O . ARG A 1 114 ? 11.315 10.805 -14.190 1.00 94.38 114 ARG A O 1
ATOM 955 N N . ASN A 1 115 ? 9.474 10.054 -13.146 1.00 93.81 115 ASN A N 1
ATOM 956 C CA . ASN A 1 115 ? 8.598 11.088 -13.679 1.00 93.81 115 ASN A CA 1
ATOM 957 C C . ASN A 1 115 ? 8.698 12.339 -12.799 1.00 93.81 115 ASN A C 1
ATOM 959 O O . ASN A 1 115 ? 7.892 12.542 -11.894 1.00 93.81 115 ASN A O 1
ATOM 963 N N . THR A 1 116 ? 9.711 13.172 -13.039 1.00 90.19 116 THR A N 1
ATOM 964 C CA . THR A 1 116 ? 9.990 14.343 -12.192 1.00 90.19 116 THR A CA 1
ATOM 965 C C . THR A 1 116 ? 8.789 15.276 -12.069 1.00 90.19 116 THR A C 1
ATOM 967 O O . THR A 1 116 ? 8.553 15.797 -10.988 1.00 90.19 116 THR A O 1
ATOM 970 N N . LYS A 1 117 ? 8.000 15.455 -13.135 1.00 89.88 117 LYS A N 1
ATOM 971 C CA . LYS A 1 117 ? 6.824 16.334 -13.101 1.00 89.88 117 LYS A CA 1
ATOM 972 C C . LYS A 1 117 ? 5.759 15.788 -12.152 1.00 89.88 117 LYS A C 1
ATOM 974 O O . LYS A 1 117 ? 5.437 16.457 -11.179 1.00 89.88 117 LYS A O 1
ATOM 979 N N . LEU A 1 118 ? 5.277 14.562 -12.385 1.00 89.50 118 LEU A N 1
ATOM 980 C CA . LEU A 1 118 ? 4.227 13.971 -11.545 1.00 89.50 118 LEU A CA 1
ATOM 981 C C . LEU A 1 118 ? 4.679 13.786 -10.100 1.00 89.50 118 LEU A C 1
ATOM 983 O O . LEU A 1 118 ? 3.929 14.106 -9.185 1.00 89.50 118 LEU A O 1
ATOM 987 N N . VAL A 1 119 ? 5.902 13.294 -9.885 1.00 89.12 119 VAL A N 1
ATOM 988 C CA . VAL A 1 119 ? 6.401 13.050 -8.530 1.00 89.12 119 VAL A CA 1
ATOM 989 C C . VAL A 1 119 ? 6.564 14.364 -7.769 1.00 89.12 119 VAL A C 1
ATOM 991 O O . VAL A 1 119 ? 6.120 14.443 -6.631 1.00 89.12 119 VAL A O 1
ATOM 994 N N . THR A 1 120 ? 7.129 15.413 -8.375 1.00 86.44 120 THR A N 1
ATOM 995 C CA . THR A 1 120 ? 7.216 16.724 -7.713 1.00 86.44 120 THR A CA 1
ATOM 996 C C . THR A 1 120 ? 5.826 17.288 -7.446 1.00 86.44 120 THR A C 1
ATOM 998 O O . THR A 1 120 ? 5.564 17.693 -6.326 1.00 86.44 120 THR A O 1
ATOM 1001 N N . THR A 1 121 ? 4.892 17.244 -8.399 1.00 87.94 121 THR A N 1
ATOM 1002 C CA . THR A 1 121 ? 3.514 17.697 -8.147 1.00 87.94 121 THR A CA 1
ATOM 1003 C C . THR A 1 121 ? 2.869 16.948 -6.979 1.00 87.94 121 THR A C 1
ATOM 1005 O O . THR A 1 121 ? 2.238 17.576 -6.137 1.00 87.94 121 THR A O 1
ATOM 1008 N N . LEU A 1 122 ? 3.062 15.631 -6.878 1.00 84.75 122 LEU A N 1
ATOM 1009 C CA . LEU A 1 122 ? 2.506 14.821 -5.791 1.00 84.75 122 LEU A CA 1
ATOM 1010 C C . LEU A 1 122 ? 3.181 15.071 -4.440 1.00 84.75 122 LEU A C 1
ATOM 1012 O O . LEU A 1 122 ? 2.495 15.077 -3.425 1.00 84.75 122 LEU A O 1
ATOM 1016 N N . LEU A 1 123 ? 4.500 15.276 -4.420 1.00 76.69 123 LEU A N 1
ATOM 1017 C CA . LEU A 1 123 ? 5.264 15.500 -3.189 1.00 76.69 123 LEU A CA 1
ATOM 1018 C C . LEU A 1 123 ? 5.237 16.963 -2.717 1.00 76.69 123 LEU A C 1
ATOM 1020 O O . LEU A 1 123 ? 5.438 17.223 -1.536 1.00 76.69 123 LEU A O 1
ATOM 1024 N N . THR A 1 124 ? 5.023 17.921 -3.621 1.00 71.69 124 THR A N 1
ATOM 1025 C CA . THR A 1 124 ? 4.925 19.358 -3.315 1.00 71.69 124 THR A CA 1
ATOM 1026 C C . THR A 1 124 ? 3.502 19.769 -2.942 1.00 71.69 124 THR A C 1
ATOM 1028 O O . THR A 1 124 ? 3.332 20.790 -2.283 1.00 71.69 124 THR A O 1
ATOM 1031 N N . ASN A 1 125 ? 2.477 18.991 -3.311 1.00 57.28 125 ASN A N 1
ATOM 1032 C CA . ASN A 1 125 ? 1.109 19.260 -2.877 1.00 57.28 125 ASN A CA 1
ATOM 1033 C C . ASN A 1 125 ? 1.015 19.098 -1.341 1.00 57.28 125 ASN A C 1
ATOM 1035 O O . ASN A 1 125 ? 1.235 17.991 -0.845 1.00 57.28 125 ASN A O 1
ATOM 1039 N N . PRO A 1 126 ? 0.695 20.154 -0.564 1.00 47.72 126 PRO A N 1
ATOM 1040 C CA . PRO A 1 126 ? 0.758 20.154 0.905 1.00 47.72 126 PRO A CA 1
ATOM 1041 C C . PRO A 1 126 ? -0.311 19.294 1.612 1.00 47.72 126 PRO A C 1
ATOM 1043 O O . PRO A 1 126 ? -0.569 19.473 2.799 1.00 47.72 126 PRO A O 1
ATOM 1046 N N . LEU A 1 127 ? -0.888 18.299 0.936 1.00 45.91 127 LEU A N 1
ATOM 1047 C CA . LEU A 1 127 ? -1.795 17.310 1.527 1.00 45.91 127 LEU A CA 1
ATOM 1048 C C . LEU A 1 127 ? -1.075 16.266 2.410 1.00 45.91 127 LEU A C 1
ATOM 1050 O O . LEU A 1 127 ? -1.728 15.401 2.982 1.00 45.91 127 LEU A O 1
ATOM 1054 N N . SER A 1 128 ? 0.252 16.354 2.563 1.00 44.88 128 SER A N 1
ATOM 1055 C CA . SER A 1 128 ? 1.052 15.516 3.472 1.00 44.88 128 SER A CA 1
ATOM 1056 C C . SER A 1 128 ? 1.752 16.306 4.588 1.00 44.88 128 SER A C 1
ATOM 1058 O O . SER A 1 128 ? 2.685 15.802 5.212 1.00 44.88 128 SER A O 1
ATOM 1060 N N . ALA A 1 129 ? 1.321 17.541 4.871 1.00 42.31 129 ALA A N 1
ATOM 1061 C CA . ALA A 1 129 ? 1.822 18.326 6.004 1.00 42.31 129 ALA A CA 1
ATOM 1062 C C . ALA A 1 129 ? 1.284 17.854 7.375 1.00 42.31 129 ALA A C 1
ATOM 1064 O O . ALA A 1 129 ? 1.391 18.582 8.360 1.00 42.31 129 ALA A O 1
ATOM 1065 N N . SER A 1 130 ? 0.746 16.634 7.481 1.00 41.84 130 SER A N 1
ATOM 1066 C CA . SER A 1 130 ? 0.436 16.000 8.761 1.00 41.84 130 SER A CA 1
ATOM 1067 C C . SER A 1 130 ? 1.454 14.901 9.081 1.00 41.84 130 SER A C 1
ATOM 1069 O O . SER A 1 130 ? 1.341 13.774 8.617 1.00 41.84 130 SER A O 1
ATOM 1071 N N . GLY A 1 131 ? 2.406 15.203 9.964 1.00 45.97 131 GLY A N 1
ATOM 1072 C CA . GLY A 1 131 ? 2.532 14.344 11.142 1.00 45.97 131 GLY A CA 1
ATOM 1073 C C . GLY A 1 131 ? 3.865 13.688 11.482 1.00 45.97 131 GLY A C 1
ATOM 1074 O O . GLY A 1 131 ? 4.036 13.418 12.667 1.00 45.97 131 GLY A O 1
ATOM 1075 N N . TYR A 1 132 ? 4.818 13.446 10.572 1.00 33.72 132 TYR A N 1
ATOM 1076 C CA . TYR A 1 132 ? 6.017 12.690 10.978 1.00 33.72 132 TYR A CA 1
ATOM 1077 C C . TYR A 1 132 ? 7.356 13.205 10.431 1.00 33.72 132 TYR A C 1
ATOM 1079 O O . TYR A 1 132 ? 7.699 13.068 9.263 1.00 33.72 132 TYR A O 1
ATOM 1087 N N . SER A 1 133 ? 8.160 13.685 11.389 1.00 38.56 133 SER A N 1
ATOM 1088 C CA . SER A 1 133 ? 9.626 13.710 11.390 1.00 38.56 133 SER A CA 1
ATOM 1089 C C . SER A 1 133 ? 10.319 14.798 10.559 1.00 38.56 133 SER A C 1
ATOM 1091 O O . SER A 1 133 ? 11.062 14.512 9.620 1.00 38.56 133 SER A O 1
ATOM 1093 N N . ARG A 1 134 ? 10.203 16.055 11.010 1.00 39.00 134 ARG A N 1
ATOM 1094 C CA . ARG A 1 134 ? 11.378 16.940 10.994 1.00 39.00 134 ARG A CA 1
ATOM 1095 C C . ARG A 1 134 ? 12.262 16.531 12.166 1.00 39.00 134 ARG A C 1
ATOM 1097 O O . ARG A 1 134 ? 11.789 16.416 13.292 1.00 39.00 134 ARG A O 1
ATOM 1104 N N . ASP A 1 135 ? 13.503 16.209 11.841 1.00 38.00 135 ASP A N 1
ATOM 1105 C CA . ASP A 1 135 ? 14.517 15.787 12.791 1.00 38.00 135 ASP A CA 1
ATOM 1106 C C . ASP A 1 135 ? 14.678 16.822 13.913 1.00 38.00 135 ASP A C 1
ATOM 1108 O O . ASP A 1 135 ? 14.527 18.026 13.701 1.00 38.00 135 ASP A O 1
ATOM 1112 N N . LEU A 1 136 ? 14.961 16.310 15.110 1.00 43.78 136 LEU A N 1
ATOM 1113 C CA . LEU A 1 136 ? 15.304 17.061 16.310 1.00 43.78 136 LEU A CA 1
ATOM 1114 C C . LEU A 1 136 ? 16.452 18.036 16.014 1.00 43.78 136 LEU A C 1
ATOM 1116 O O . LEU A 1 136 ? 17.617 17.652 15.976 1.00 43.78 136 LEU A O 1
ATOM 1120 N N . ALA A 1 137 ? 16.102 19.304 15.843 1.00 32.69 137 ALA A N 1
ATOM 1121 C CA . ALA A 1 137 ? 16.978 20.438 16.073 1.00 32.69 137 ALA A CA 1
ATOM 1122 C C . ALA A 1 137 ? 16.148 21.500 16.808 1.00 32.69 137 ALA A C 1
ATOM 1124 O O . ALA A 1 137 ? 15.368 22.240 16.215 1.00 32.69 137 ALA A O 1
ATOM 1125 N N . THR A 1 138 ? 16.253 21.496 18.131 1.00 31.94 138 THR A N 1
ATOM 1126 C CA . THR A 1 138 ? 15.760 22.541 19.043 1.00 31.94 138 THR A CA 1
ATOM 1127 C C . THR A 1 138 ? 16.808 23.668 19.109 1.00 31.94 138 THR A C 1
ATOM 1129 O O . THR A 1 138 ? 17.986 23.347 18.940 1.00 31.94 138 THR A O 1
ATOM 1132 N N . PRO A 1 139 ? 16.504 24.928 19.488 1.00 50.41 139 PRO A N 1
ATOM 1133 C CA . PRO A 1 139 ? 15.238 25.673 19.512 1.00 50.41 139 PRO A CA 1
ATOM 1134 C C . PRO A 1 139 ? 15.317 27.005 18.735 1.00 50.41 139 PRO A C 1
ATOM 1136 O O . PRO A 1 139 ? 16.387 27.570 18.531 1.00 50.41 139 PRO A O 1
ATOM 1139 N N . SER A 1 140 ? 14.157 27.572 18.409 1.00 32.97 140 SER A N 1
ATOM 1140 C CA . SER A 1 140 ? 13.748 28.942 18.780 1.00 32.97 140 SER A CA 1
ATOM 1141 C C . SER A 1 140 ? 12.613 29.374 17.861 1.00 32.97 140 SER A C 1
ATOM 1143 O O . SER A 1 140 ? 12.823 29.589 16.676 1.00 32.97 140 SER A O 1
ATOM 1145 N N . PHE A 1 141 ? 11.401 29.472 18.400 1.00 30.00 141 PHE A N 1
ATOM 1146 C CA . PHE A 1 141 ? 10.554 30.639 18.180 1.00 30.00 141 PHE A CA 1
ATOM 1147 C C . PHE A 1 141 ? 9.372 30.599 19.146 1.00 30.00 141 PHE A C 1
ATOM 1149 O O . PHE A 1 141 ? 8.801 29.550 19.438 1.00 30.00 141 PHE A O 1
ATOM 1156 N N . THR A 1 142 ? 9.096 31.771 19.684 1.00 31.14 142 THR A N 1
ATOM 1157 C CA . THR A 1 142 ? 8.097 32.114 20.686 1.00 31.14 142 THR A CA 1
ATOM 1158 C C . THR A 1 142 ? 6.665 31.788 20.234 1.00 31.14 142 THR A C 1
ATOM 1160 O O . THR A 1 142 ? 6.338 31.972 19.061 1.00 31.14 142 THR A O 1
ATOM 1163 N N . PRO A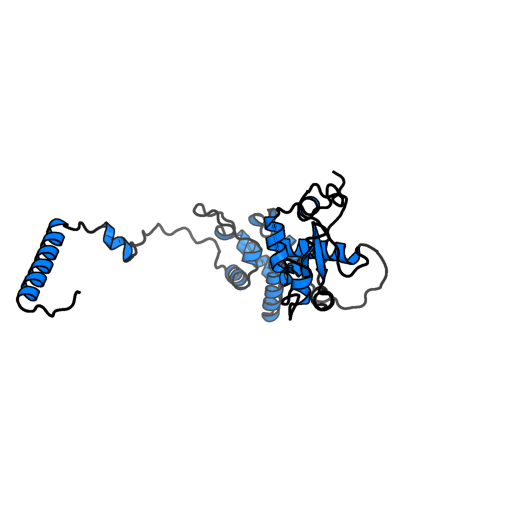 1 143 ? 5.796 31.326 21.152 1.00 38.00 143 PRO A N 1
ATOM 1164 C CA . PRO A 1 143 ? 4.411 30.990 20.850 1.00 38.00 143 PRO A CA 1
ATOM 1165 C C . PRO A 1 143 ? 3.517 32.234 20.879 1.00 38.00 143 PRO A C 1
ATOM 1167 O O . PRO A 1 143 ? 3.379 32.887 21.912 1.00 38.00 143 PRO A O 1
ATOM 1170 N N . GLN A 1 144 ? 2.855 32.515 19.760 1.00 33.62 144 GLN A N 1
ATOM 1171 C CA . GLN A 1 144 ? 1.644 33.334 19.726 1.00 33.62 144 GLN A CA 1
ATOM 1172 C C . GLN A 1 144 ? 0.585 32.592 18.888 1.00 33.62 144 GLN A C 1
ATOM 1174 O O . GLN A 1 144 ? 0.579 32.629 17.662 1.00 33.62 144 GLN A O 1
ATOM 1179 N N . GLU A 1 145 ? -0.264 31.863 19.622 1.00 45.06 145 GLU A N 1
ATOM 1180 C CA . GLU A 1 145 ? -1.724 32.015 19.562 1.00 45.06 145 GLU A CA 1
ATOM 1181 C C . GLU A 1 145 ? -2.505 31.396 18.385 1.00 45.06 145 GLU A C 1
ATOM 1183 O O . GLU A 1 145 ? -3.166 32.108 17.642 1.00 45.06 145 GLU A O 1
ATOM 1188 N N . GLN A 1 146 ? -2.533 30.055 18.287 1.00 41.19 146 GLN A N 1
ATOM 1189 C CA . GLN A 1 146 ? -3.634 29.291 17.655 1.00 41.19 146 GLN A CA 1
ATOM 1190 C C . GLN A 1 146 ? -3.814 27.904 18.321 1.00 41.19 146 GLN A C 1
ATOM 1192 O O . GLN A 1 146 ? -3.619 26.865 17.698 1.00 41.19 146 GLN A O 1
ATOM 1197 N N . GLU A 1 147 ? -4.166 27.864 19.609 1.00 46.41 147 GLU A N 1
ATOM 1198 C CA . GLU A 1 147 ? -4.495 26.625 20.338 1.00 46.41 147 GLU A CA 1
ATOM 1199 C C . GLU A 1 147 ? -5.919 26.687 20.894 1.00 46.41 147 GLU A C 1
ATOM 1201 O O . GLU A 1 147 ? -6.134 27.048 22.046 1.00 46.41 147 GLU A O 1
ATOM 1206 N N . LYS A 1 148 ? -6.907 26.292 20.089 1.00 46.44 148 LYS A N 1
ATOM 1207 C CA . LYS A 1 148 ? -8.137 25.685 20.610 1.00 46.44 148 LYS A CA 1
ATOM 1208 C C . LYS A 1 148 ? -8.534 24.543 19.680 1.00 46.44 148 LYS A C 1
ATOM 1210 O O . LYS A 1 148 ? -8.698 24.749 18.484 1.00 46.44 148 LYS A O 1
ATOM 1215 N N . ASN A 1 149 ? -8.662 23.354 20.264 1.00 56.78 149 ASN A N 1
ATOM 1216 C CA . ASN A 1 149 ? -9.198 22.116 19.681 1.00 56.78 149 ASN A CA 1
ATOM 1217 C C . ASN A 1 149 ? -8.217 21.233 18.896 1.00 56.78 149 ASN A C 1
ATOM 1219 O O . ASN A 1 149 ? -8.540 20.700 17.837 1.00 56.78 149 ASN A O 1
ATOM 1223 N N . LYS A 1 150 ? -7.031 20.980 19.456 1.00 74.94 150 LYS A N 1
ATOM 1224 C CA . LYS A 1 150 ? -6.256 19.791 19.081 1.00 74.94 150 LYS A CA 1
ATOM 1225 C C . LYS A 1 150 ? -6.688 18.626 19.974 1.00 74.94 150 LYS A C 1
ATOM 1227 O O . LYS A 1 150 ? -6.526 18.700 21.185 1.00 74.94 150 LYS A O 1
ATOM 1232 N N . ILE A 1 151 ? -7.237 17.567 19.378 1.00 77.31 151 ILE A N 1
ATOM 1233 C CA . ILE A 1 151 ? -7.623 16.340 20.093 1.00 77.31 151 ILE A CA 1
ATOM 1234 C C . ILE A 1 151 ? -6.383 15.738 20.763 1.00 77.31 151 ILE A C 1
ATOM 1236 O O . ILE A 1 151 ? -5.422 15.373 20.074 1.00 77.31 151 ILE A O 1
ATOM 1240 N N . ASP A 1 152 ? -6.404 15.606 22.092 1.00 88.19 152 ASP A N 1
ATOM 1241 C CA . ASP A 1 152 ? -5.357 14.892 22.818 1.00 88.19 152 ASP A CA 1
ATOM 1242 C C . ASP A 1 152 ? -5.591 13.378 22.734 1.00 88.19 152 ASP A C 1
ATOM 1244 O O . ASP A 1 152 ? -6.291 12.741 23.522 1.00 88.19 152 ASP A O 1
ATOM 1248 N N . TYR A 1 153 ? -4.969 12.782 21.724 1.00 87.31 153 TYR A N 1
ATOM 1249 C CA . TYR A 1 153 ? -4.965 11.341 21.511 1.00 87.31 153 TYR A CA 1
ATOM 1250 C C . TYR A 1 153 ? -4.399 10.556 22.699 1.00 87.31 153 TYR A C 1
ATOM 1252 O O . TYR A 1 153 ? -4.823 9.426 22.942 1.00 87.31 153 TYR A O 1
ATOM 1260 N N . ILE A 1 154 ? -3.417 11.112 23.410 1.00 87.38 154 ILE A N 1
ATOM 1261 C CA . ILE A 1 154 ? -2.805 10.430 24.548 1.00 87.38 154 ILE A CA 1
ATOM 1262 C C . ILE A 1 154 ? -3.821 10.382 25.687 1.00 87.38 154 ILE A C 1
ATOM 1264 O O . ILE A 1 154 ? -4.019 9.303 26.240 1.00 87.38 154 ILE A O 1
ATOM 1268 N N . GLU A 1 155 ? -4.525 11.486 25.952 1.00 90.19 155 GLU A N 1
ATOM 1269 C CA . GLU A 1 155 ? -5.607 11.542 26.945 1.00 90.19 155 GLU A CA 1
ATOM 1270 C C . GLU A 1 155 ? -6.726 10.536 26.633 1.00 90.19 155 GLU A C 1
ATOM 1272 O O . GLU A 1 155 ? -7.145 9.771 27.496 1.00 90.19 155 GLU A O 1
ATOM 1277 N N . VAL A 1 156 ? -7.177 10.434 25.380 1.00 91.06 156 VAL A N 1
ATOM 1278 C CA . VAL A 1 156 ? -8.228 9.458 25.029 1.00 91.06 156 VAL A CA 1
ATOM 1279 C C . VAL A 1 156 ? -7.763 8.014 25.243 1.00 91.06 156 VAL A C 1
ATOM 1281 O O . VAL A 1 156 ? -8.532 7.168 25.709 1.00 91.06 156 VAL A O 1
ATOM 1284 N N . LEU A 1 157 ? -6.500 7.707 24.930 1.00 92.12 157 LEU A N 1
ATOM 1285 C CA . LEU A 1 157 ? -5.947 6.375 25.163 1.00 92.12 157 LEU A CA 1
ATOM 1286 C C . LEU A 1 157 ? -5.785 6.074 26.657 1.00 92.12 157 LEU A C 1
ATOM 1288 O O . LEU A 1 157 ? -6.024 4.935 27.065 1.00 92.12 157 LEU A O 1
ATOM 1292 N N . THR A 1 158 ? -5.375 7.053 27.468 1.00 91.62 158 THR A N 1
ATOM 1293 C CA . THR A 1 158 ? -5.281 6.875 28.922 1.00 91.62 158 THR A CA 1
ATOM 1294 C C . THR A 1 158 ? -6.666 6.685 29.526 1.00 91.62 158 THR A C 1
ATOM 1296 O O . THR A 1 158 ? -6.846 5.727 30.269 1.00 91.62 158 THR A O 1
ATOM 1299 N N . LEU A 1 159 ? -7.668 7.478 29.129 1.00 94.00 159 LEU A N 1
ATOM 1300 C CA . LEU A 1 159 ? -9.064 7.293 29.540 1.00 94.00 159 LEU A CA 1
ATOM 1301 C C . LEU A 1 159 ? -9.571 5.887 29.197 1.00 94.00 159 LEU A C 1
ATOM 1303 O O . LEU A 1 159 ? -10.138 5.215 30.056 1.00 94.00 159 LEU A O 1
ATOM 1307 N N . PHE A 1 160 ? -9.317 5.399 27.977 1.00 94.12 160 PHE A N 1
ATOM 1308 C CA . PHE A 1 160 ? -9.731 4.049 27.585 1.00 94.12 160 PHE A CA 1
ATOM 1309 C C . PHE A 1 160 ? -9.086 2.966 28.453 1.00 94.12 160 PHE A C 1
ATOM 1311 O O . PHE A 1 160 ? -9.766 2.050 28.904 1.00 94.12 160 PHE A O 1
ATOM 1318 N N . LYS A 1 161 ? -7.780 3.073 28.721 1.00 93.00 161 LYS A N 1
ATOM 1319 C CA . LYS A 1 161 ? -7.066 2.110 29.573 1.00 93.00 161 LYS A CA 1
ATOM 1320 C C . LYS A 1 161 ? -7.530 2.155 31.027 1.00 93.00 161 LYS A C 1
ATOM 1322 O O . LYS A 1 161 ? -7.578 1.109 31.665 1.00 93.00 161 LYS A O 1
ATOM 1327 N N . THR A 1 162 ? -7.876 3.339 31.527 1.00 93.56 162 THR A N 1
ATOM 1328 C CA . THR A 1 162 ? -8.377 3.537 32.891 1.00 93.56 162 THR A CA 1
ATOM 1329 C C . THR A 1 162 ? -9.782 2.965 33.068 1.00 93.56 162 THR A C 1
ATOM 1331 O O . THR A 1 162 ? -10.027 2.254 34.037 1.00 93.56 162 THR A O 1
ATOM 1334 N N . TYR A 1 163 ? -10.704 3.246 32.141 1.00 93.44 163 TYR A N 1
ATOM 1335 C CA . TYR A 1 163 ? -12.112 2.851 32.280 1.00 93.44 163 TYR A CA 1
ATOM 1336 C C . TYR A 1 163 ? -12.457 1.497 31.653 1.00 93.44 163 TYR A C 1
ATOM 1338 O O . TYR A 1 163 ? -13.496 0.938 31.990 1.00 93.44 163 TYR A O 1
ATOM 1346 N N . CYS A 1 164 ? -11.604 0.954 30.780 1.00 92.56 164 CYS A N 1
ATOM 1347 C CA . CYS A 1 164 ? -11.770 -0.369 30.178 1.00 92.56 164 CYS A CA 1
ATOM 1348 C C . CYS A 1 164 ? -10.473 -1.197 30.275 1.00 92.56 164 CYS A C 1
ATOM 1350 O O . CYS A 1 164 ? -9.806 -1.454 29.264 1.00 92.56 164 CYS A O 1
ATOM 1352 N N . PRO A 1 165 ? -10.073 -1.621 31.489 1.00 91.25 165 PRO A N 1
ATOM 1353 C CA . PRO A 1 165 ? -8.842 -2.379 31.695 1.00 91.25 165 PRO A CA 1
ATOM 1354 C C . PRO A 1 165 ? -8.843 -3.731 30.970 1.00 91.25 165 PRO A C 1
ATOM 1356 O O . PRO A 1 165 ? -7.779 -4.166 30.524 1.00 91.25 165 PRO A O 1
ATOM 1359 N N . THR A 1 166 ? -10.011 -4.363 30.773 1.00 89.88 166 THR A N 1
ATOM 1360 C CA . THR A 1 166 ? -10.110 -5.666 30.092 1.00 89.88 166 THR A CA 1
ATOM 1361 C C . THR A 1 166 ? -9.595 -5.591 28.653 1.00 89.88 166 THR A C 1
ATOM 1363 O O . THR A 1 166 ? -8.927 -6.509 28.180 1.00 89.88 166 THR A O 1
ATOM 1366 N N . LEU A 1 167 ? -9.859 -4.481 27.956 1.00 88.94 167 LEU A N 1
ATOM 1367 C CA . LEU A 1 167 ? -9.409 -4.256 26.576 1.00 88.94 167 LEU A CA 1
ATOM 1368 C C . LEU A 1 167 ? -8.159 -3.367 26.498 1.00 88.94 167 LEU A C 1
ATOM 1370 O O . LEU A 1 167 ? -7.438 -3.373 25.497 1.00 88.94 167 LEU A O 1
ATOM 1374 N N . GLY A 1 168 ? -7.882 -2.588 27.542 1.00 79.38 168 GLY A N 1
ATOM 1375 C CA . GLY A 1 168 ? -6.842 -1.564 27.569 1.00 79.38 168 GLY A CA 1
ATOM 1376 C C . GLY A 1 168 ? -5.414 -2.097 27.440 1.00 79.38 168 GLY A C 1
ATOM 1377 O O . GLY A 1 168 ? -4.570 -1.420 26.847 1.00 79.38 168 GLY A O 1
ATOM 1378 N N . ALA A 1 169 ? -5.140 -3.312 27.928 1.00 78.69 169 ALA A N 1
ATOM 1379 C CA . ALA A 1 169 ? -3.787 -3.874 28.006 1.00 78.69 169 ALA A CA 1
ATOM 1380 C C . ALA A 1 169 ? -3.069 -3.955 26.644 1.00 78.69 169 ALA A C 1
ATOM 1382 O O . ALA A 1 169 ? -1.896 -3.603 26.536 1.00 78.69 169 ALA A O 1
ATOM 1383 N N . SER A 1 170 ? -3.778 -4.355 25.585 1.00 75.12 170 SER A N 1
ATOM 1384 C CA . SER A 1 170 ? -3.228 -4.498 24.227 1.00 75.12 170 SER A CA 1
ATOM 1385 C C . SER A 1 170 ? -3.605 -3.351 23.281 1.00 75.12 170 SER A C 1
ATOM 1387 O O . SER A 1 170 ? -3.351 -3.423 22.075 1.00 75.12 170 SER A O 1
ATOM 1389 N N . THR A 1 171 ? -4.234 -2.290 23.794 1.00 84.25 171 THR A N 1
ATOM 1390 C CA . THR A 1 171 ? -4.810 -1.238 22.950 1.00 84.25 171 THR A CA 1
ATOM 1391 C C . THR A 1 171 ? -3.807 -0.130 22.629 1.00 84.25 171 THR A C 1
ATOM 1393 O O . THR A 1 171 ? -3.116 0.407 23.497 1.00 84.25 171 THR A O 1
ATOM 1396 N N . HIS A 1 172 ? -3.768 0.240 21.349 1.00 85.31 172 HIS A N 1
ATOM 1397 C CA . HIS A 1 172 ? -2.982 1.340 20.802 1.00 85.31 172 HIS A CA 1
ATOM 1398 C C . HIS A 1 172 ? -3.813 2.123 19.776 1.00 85.31 172 HIS A C 1
ATOM 1400 O O . HIS A 1 172 ? -4.731 1.588 19.150 1.00 85.31 172 HIS A O 1
ATOM 1406 N N . LEU A 1 173 ? -3.489 3.403 19.588 1.00 86.75 173 LEU A N 1
ATOM 1407 C CA . LEU A 1 173 ? -4.164 4.248 18.606 1.00 86.75 173 LEU A CA 1
ATOM 1408 C C . LEU A 1 173 ? -3.546 4.072 17.220 1.00 86.75 173 LEU A C 1
ATOM 1410 O O . LEU A 1 173 ? -2.441 4.541 16.949 1.00 86.75 173 LEU A O 1
ATOM 1414 N N . THR A 1 174 ? -4.288 3.424 16.325 1.00 86.69 174 THR A N 1
ATOM 1415 C CA . THR A 1 174 ? -3.953 3.356 14.899 1.00 86.69 174 THR A CA 1
ATOM 1416 C C . THR A 1 174 ? -4.412 4.634 14.177 1.00 86.69 174 THR A C 1
ATOM 1418 O O . THR A 1 174 ? -5.285 5.346 14.682 1.00 86.69 174 THR A O 1
ATOM 1421 N N . PRO A 1 175 ? -3.901 4.936 12.969 1.00 84.25 175 PRO A N 1
ATOM 1422 C CA . PRO A 1 175 ? -4.391 6.065 12.170 1.00 84.25 175 PRO A CA 1
ATOM 1423 C C . PRO A 1 175 ? -5.905 6.015 11.907 1.00 84.25 175 PRO A C 1
ATOM 1425 O O . PRO A 1 175 ? -6.575 7.041 11.933 1.00 84.25 175 PRO A O 1
ATOM 1428 N N . ARG A 1 176 ? -6.468 4.810 11.734 1.00 81.00 176 ARG A N 1
ATOM 1429 C CA . ARG A 1 176 ? -7.917 4.611 11.565 1.00 81.00 176 ARG A CA 1
ATOM 1430 C C . ARG A 1 176 ? -8.701 4.932 12.836 1.00 81.00 176 ARG A C 1
ATOM 1432 O O . ARG A 1 176 ? -9.787 5.494 12.739 1.00 81.00 176 ARG A O 1
ATOM 1439 N N . CYS A 1 177 ? -8.154 4.620 14.016 1.00 86.75 177 CYS A N 1
ATOM 1440 C CA . CYS A 1 177 ? -8.748 5.050 15.284 1.00 86.75 177 CYS A CA 1
ATOM 1441 C C . CYS A 1 177 ? -8.806 6.577 15.366 1.00 86.75 177 CYS A C 1
ATOM 1443 O O . CYS A 1 177 ? -9.850 7.108 15.723 1.00 86.75 177 CYS A O 1
ATOM 1445 N N . LYS A 1 178 ? -7.720 7.273 14.994 1.00 88.81 178 LYS A N 1
ATOM 1446 C CA . LYS A 1 178 ? -7.661 8.744 15.016 1.00 88.81 178 LYS A CA 1
ATOM 1447 C C . LYS A 1 178 ? -8.689 9.371 14.077 1.00 88.81 178 LYS A C 1
ATOM 1449 O O . LYS A 1 178 ? -9.454 10.213 14.517 1.00 88.81 178 LYS A O 1
ATOM 1454 N N . GLN A 1 179 ? -8.796 8.871 12.845 1.00 87.81 179 GLN A N 1
ATOM 1455 C CA . GLN A 1 179 ? -9.802 9.338 11.884 1.00 87.81 179 GLN A CA 1
ATOM 1456 C C . GLN A 1 179 ? -11.239 9.164 12.406 1.00 87.81 179 GLN A C 1
ATOM 1458 O O . GLN A 1 179 ? -12.079 10.049 12.256 1.00 87.81 179 GLN A O 1
ATOM 1463 N N . LYS A 1 180 ? -11.545 8.017 13.029 1.00 90.31 180 LYS A N 1
ATOM 1464 C CA . LYS A 1 180 ? -12.868 7.788 13.634 1.00 90.31 180 LYS A CA 1
ATOM 1465 C C . LYS A 1 180 ? -13.108 8.683 14.844 1.00 90.31 180 LYS A C 1
ATOM 1467 O O . LYS A 1 180 ? -14.231 9.135 15.029 1.00 90.31 180 LYS A O 1
ATOM 1472 N N . LEU A 1 181 ? -12.069 8.940 15.635 1.00 91.69 181 LEU A N 1
ATOM 1473 C CA . LEU A 1 181 ? -12.124 9.833 16.783 1.00 91.69 181 LEU A CA 1
ATOM 1474 C C . LEU A 1 181 ? -12.389 11.279 16.348 1.00 91.69 181 LEU A C 1
ATOM 1476 O O . LEU A 1 181 ? -13.286 11.899 16.894 1.00 91.69 181 LEU A O 1
ATOM 1480 N N . GLU A 1 182 ? -11.700 11.782 15.322 1.00 90.75 182 GLU A N 1
ATOM 1481 C CA . GLU A 1 182 ? -11.957 13.108 14.734 1.00 90.75 182 GLU A CA 1
ATOM 1482 C C . GLU A 1 182 ? -13.405 13.233 14.240 1.00 90.75 182 GLU A C 1
ATOM 1484 O O . GLU A 1 182 ? -14.112 14.179 14.590 1.00 90.75 182 GLU A O 1
ATOM 1489 N N . ALA A 1 183 ? -13.891 12.234 13.495 1.00 89.81 183 ALA A N 1
ATOM 1490 C CA . ALA A 1 183 ? -15.281 12.202 13.043 1.00 89.81 183 ALA A CA 1
ATOM 1491 C C . ALA A 1 183 ? -16.277 12.180 14.216 1.00 89.81 183 ALA A C 1
ATOM 1493 O O . ALA A 1 183 ? -17.333 12.807 14.149 1.00 89.81 183 ALA A O 1
ATOM 1494 N N . LEU A 1 184 ? -15.953 11.463 15.295 1.00 92.06 184 LEU A N 1
ATOM 1495 C CA . LEU A 1 184 ? -16.771 11.409 16.500 1.00 92.06 184 LEU A CA 1
ATOM 1496 C C . LEU A 1 184 ? -16.776 12.752 17.243 1.00 92.06 184 LEU A C 1
ATOM 1498 O O . LEU A 1 184 ? -17.843 13.193 17.653 1.00 92.06 184 LEU A O 1
ATOM 1502 N N . TYR A 1 185 ? -15.622 13.409 17.379 1.00 91.62 185 TYR A N 1
ATOM 1503 C CA . TYR A 1 185 ? -15.494 14.719 18.024 1.00 91.62 185 TYR A CA 1
ATOM 1504 C C . TYR A 1 185 ? -16.378 15.754 17.331 1.00 91.62 185 TYR A C 1
ATOM 1506 O O . TYR A 1 185 ? -17.196 16.377 17.997 1.00 91.62 185 TYR A O 1
ATOM 1514 N N . HIS A 1 186 ? -16.323 15.847 15.998 1.00 90.00 186 HIS A N 1
ATOM 1515 C CA . HIS A 1 186 ? -17.207 16.744 15.248 1.00 90.00 186 HIS A CA 1
ATOM 1516 C C . HIS A 1 186 ? -18.696 16.446 15.474 1.00 90.00 186 HIS A C 1
ATOM 1518 O O . HIS A 1 186 ? -19.505 17.366 15.575 1.00 90.00 186 HIS A O 1
ATOM 1524 N N . LEU A 1 187 ? -19.080 15.170 15.582 1.00 90.81 187 LEU A N 1
ATOM 1525 C CA . LEU A 1 187 ? -20.469 14.789 15.859 1.00 90.81 187 LEU A CA 1
ATOM 1526 C C . LEU A 1 187 ? -20.901 15.112 17.295 1.00 90.81 187 LEU A C 1
ATOM 1528 O O . LEU A 1 187 ? -22.065 15.443 17.515 1.00 90.81 187 LEU A O 1
ATOM 1532 N N . LEU A 1 188 ? -19.998 14.994 18.269 1.00 90.19 188 LEU A N 1
ATOM 1533 C CA . LEU A 1 188 ? -20.263 15.340 19.667 1.00 90.19 188 LEU A CA 1
ATOM 1534 C C . LEU A 1 188 ? -20.349 16.859 19.854 1.00 90.19 188 LEU A C 1
ATOM 1536 O O . LEU A 1 188 ? -21.276 17.326 20.514 1.00 90.19 188 LEU A O 1
ATOM 1540 N N . GLU A 1 189 ? -19.472 17.619 19.190 1.00 88.56 189 GLU A N 1
ATOM 1541 C CA . GLU A 1 189 ? -19.526 19.086 19.126 1.00 88.56 189 GLU A CA 1
ATOM 1542 C C . GLU A 1 189 ? -20.855 19.565 18.531 1.00 88.56 189 GLU A C 1
ATOM 1544 O O . GLU A 1 189 ? -21.540 20.387 19.135 1.00 88.56 189 GLU A O 1
ATOM 1549 N N . GLN A 1 190 ? -21.278 19.002 17.392 1.00 87.81 190 GLN A N 1
ATOM 1550 C CA . GLN A 1 190 ? -22.567 19.333 16.766 1.00 87.81 190 GLN A CA 1
ATOM 1551 C C . GLN A 1 190 ? -23.771 19.042 17.669 1.00 87.81 190 GLN A C 1
ATOM 1553 O O . GLN A 1 190 ? -24.800 19.705 17.559 1.00 87.81 190 GLN A O 1
ATOM 1558 N N . LYS A 1 191 ? -23.661 18.045 18.552 1.00 87.31 191 LYS A N 1
ATOM 1559 C CA . LYS A 1 191 ? -24.705 17.687 19.518 1.00 87.31 191 LYS A CA 1
ATOM 1560 C C . LYS A 1 191 ? -24.605 18.447 20.843 1.00 87.31 191 LYS A C 1
ATOM 1562 O O . LYS A 1 191 ? -25.463 18.241 21.696 1.00 87.31 191 LYS A O 1
ATOM 1567 N N . GLY A 1 192 ? -23.584 19.286 21.028 1.00 87.44 192 GLY A N 1
ATOM 1568 C CA . GLY A 1 192 ? -23.348 20.020 22.271 1.00 87.44 192 GLY A CA 1
ATOM 1569 C C . GLY A 1 192 ? -23.075 19.117 23.478 1.00 87.44 192 GLY A C 1
ATOM 1570 O O . GLY A 1 192 ? -23.404 19.495 24.599 1.00 87.44 192 GLY A O 1
ATOM 1571 N N . GLN A 1 193 ? -22.536 17.912 23.264 1.00 85.56 193 GLN A N 1
ATOM 1572 C CA . GLN A 1 193 ? -22.198 16.996 24.356 1.00 85.56 193 GLN A CA 1
ATOM 1573 C C . GLN A 1 193 ? -20.784 17.270 24.872 1.00 85.56 193 GLN A C 1
ATOM 1575 O O . GLN A 1 193 ? -19.880 17.543 24.081 1.00 85.56 193 GLN A O 1
ATOM 1580 N N . ASP A 1 194 ? -20.573 17.126 26.184 1.00 90.44 194 ASP A N 1
ATOM 1581 C CA . ASP A 1 194 ? -19.221 17.120 26.741 1.00 90.44 194 ASP A CA 1
ATOM 1582 C C . ASP A 1 194 ? -18.473 15.884 26.230 1.00 90.44 194 ASP A C 1
ATOM 1584 O O . ASP A 1 194 ? -18.863 14.738 26.473 1.00 90.44 194 ASP A O 1
ATOM 1588 N N . ILE A 1 195 ? -17.416 16.120 25.455 1.00 90.06 195 ILE A N 1
ATOM 1589 C CA . ILE A 1 195 ? -16.710 15.066 24.729 1.00 90.06 195 ILE A CA 1
ATOM 1590 C C . ILE A 1 195 ? -16.024 14.108 25.701 1.00 90.06 195 ILE A C 1
ATOM 1592 O O . ILE A 1 195 ? -16.072 12.891 25.504 1.00 90.06 195 ILE A O 1
ATOM 1596 N N . ARG A 1 196 ? -15.398 14.645 26.752 1.00 90.31 196 ARG A N 1
ATOM 1597 C CA . ARG A 1 196 ? -14.643 13.849 27.714 1.00 90.31 196 ARG A CA 1
ATOM 1598 C C . ARG A 1 196 ? -15.590 12.999 28.545 1.00 90.31 196 ARG A C 1
ATOM 1600 O O . ARG A 1 196 ? -15.412 11.784 28.588 1.00 90.31 196 ARG A O 1
ATOM 1607 N N . GLU A 1 197 ? -16.624 13.601 29.123 1.00 92.19 197 GLU A N 1
ATOM 1608 C CA . GLU A 1 197 ? -17.619 12.884 29.923 1.00 92.19 197 GLU A CA 1
ATOM 1609 C C . GLU A 1 197 ? -18.323 11.799 29.092 1.00 92.19 197 GLU A C 1
ATOM 1611 O O . GLU A 1 197 ? -18.499 10.664 29.542 1.00 92.19 197 GLU A O 1
ATOM 1616 N N . THR A 1 198 ? -18.641 12.103 27.829 1.00 94.19 198 THR A N 1
ATOM 1617 C CA . THR A 1 198 ? -19.263 11.128 26.925 1.00 94.19 198 THR A CA 1
ATOM 1618 C C . THR A 1 198 ? -18.330 9.950 26.626 1.00 94.19 198 THR A C 1
ATOM 1620 O O . THR A 1 198 ? -18.778 8.800 26.610 1.00 94.19 198 THR A O 1
ATOM 1623 N N . LEU A 1 199 ? -17.034 10.195 26.400 1.00 94.88 199 LEU A N 1
ATOM 1624 C CA . LEU A 1 199 ? -16.047 9.129 26.196 1.00 94.88 199 LEU A CA 1
ATOM 1625 C C . LEU A 1 199 ? -15.886 8.263 27.447 1.00 94.88 199 LEU A C 1
ATOM 1627 O O . LEU A 1 199 ? -15.911 7.036 27.341 1.00 94.88 199 LEU A O 1
ATOM 1631 N N . GLU A 1 200 ? -15.782 8.885 28.623 1.00 94.81 200 GLU A N 1
ATOM 1632 C CA . GLU A 1 200 ? -15.717 8.175 29.903 1.00 94.81 200 GLU A CA 1
ATOM 1633 C C . GLU A 1 200 ? -16.934 7.267 30.100 1.00 94.81 200 GLU A C 1
ATOM 1635 O O . GLU A 1 200 ? -16.783 6.096 30.461 1.00 94.81 200 GLU A O 1
ATOM 1640 N N . GLN A 1 201 ? -18.136 7.771 29.807 1.00 94.56 201 GLN A N 1
ATOM 1641 C CA . GLN A 1 201 ? -19.363 6.992 29.910 1.00 94.56 201 GLN A CA 1
ATOM 1642 C C . GLN A 1 201 ? -19.348 5.788 28.964 1.00 94.56 201 GLN A C 1
ATOM 1644 O O . GLN A 1 201 ? -19.620 4.668 29.393 1.00 94.56 201 GLN A O 1
ATOM 1649 N N . VAL A 1 202 ? -18.991 5.979 27.690 1.00 95.56 202 VAL A N 1
ATOM 1650 C CA . VAL A 1 202 ? -18.948 4.869 26.724 1.00 95.56 202 VAL A CA 1
ATOM 1651 C C . VAL A 1 202 ? -17.918 3.819 27.119 1.00 95.56 202 VAL A C 1
ATOM 1653 O O . VAL A 1 202 ? -18.200 2.630 26.999 1.00 95.56 202 VAL A O 1
ATOM 1656 N N . PHE A 1 203 ? -16.744 4.210 27.611 1.00 95.62 203 PHE A N 1
ATOM 1657 C CA . PHE A 1 203 ? -15.719 3.245 28.012 1.00 95.62 203 PHE A CA 1
ATOM 1658 C C . PHE A 1 203 ? -16.139 2.421 29.233 1.00 95.62 203 PHE A C 1
ATOM 1660 O O . PHE A 1 203 ? -15.906 1.213 29.244 1.00 95.62 203 PHE A O 1
ATOM 1667 N N . LYS A 1 204 ? -16.847 3.026 30.195 1.00 94.06 204 LYS A N 1
ATOM 1668 C CA . LYS A 1 204 ? -17.474 2.292 31.307 1.00 94.06 204 LYS A CA 1
ATOM 1669 C C . LYS A 1 204 ? -18.532 1.303 30.806 1.00 94.06 204 LYS A C 1
ATOM 1671 O O . LYS A 1 204 ? -18.535 0.150 31.221 1.00 94.06 204 LYS A O 1
ATOM 1676 N N . GLU A 1 205 ? -19.389 1.713 29.868 1.00 93.00 205 GLU A N 1
ATOM 1677 C CA . GLU A 1 205 ? -20.401 0.826 29.264 1.00 93.00 205 GLU A CA 1
ATOM 1678 C C . GLU A 1 205 ? -19.778 -0.350 28.495 1.00 93.00 205 GLU A C 1
ATOM 1680 O O . GLU A 1 205 ? -20.313 -1.460 28.519 1.00 93.00 205 GLU A O 1
ATOM 1685 N N . VAL A 1 206 ? -18.639 -0.128 27.828 1.00 94.19 206 VAL A N 1
ATOM 1686 C CA . VAL A 1 206 ? -17.868 -1.197 27.175 1.00 94.19 206 VAL A CA 1
ATOM 1687 C C . VAL A 1 206 ? -17.381 -2.195 28.216 1.00 94.19 206 VAL A C 1
ATOM 1689 O O . VAL A 1 206 ? -17.619 -3.388 28.051 1.00 94.19 206 VAL A O 1
ATOM 1692 N N . GLU A 1 207 ? -16.746 -1.716 29.287 1.00 93.25 207 GLU A N 1
ATOM 1693 C CA . GLU A 1 207 ? -16.222 -2.574 30.350 1.00 93.25 207 GLU A CA 1
ATOM 1694 C C . GLU A 1 207 ? -17.325 -3.342 31.080 1.00 93.25 207 GLU A C 1
ATOM 1696 O O . GLU A 1 207 ? -17.094 -4.463 31.511 1.00 93.25 207 GLU A O 1
ATOM 1701 N N . CYS A 1 208 ? -18.542 -2.806 31.175 1.00 90.25 208 CYS A N 1
ATOM 1702 C CA . CYS A 1 208 ? -19.680 -3.536 31.731 1.00 90.25 208 CYS A CA 1
ATOM 1703 C C . CYS A 1 208 ? -20.251 -4.606 30.782 1.00 90.25 208 CYS A C 1
ATOM 1705 O O . CYS A 1 208 ? -21.041 -5.443 31.217 1.00 90.25 208 CYS A O 1
ATOM 1707 N N . SER A 1 209 ? -19.896 -4.603 29.495 1.00 91.56 209 SER A N 1
ATOM 1708 C CA . SER A 1 209 ? -20.477 -5.512 28.507 1.00 91.56 209 SER A CA 1
ATOM 1709 C C . SER A 1 209 ? -19.710 -6.825 28.399 1.00 91.56 209 SER A C 1
ATOM 1711 O O . SER A 1 209 ? -18.593 -6.874 27.884 1.00 91.56 209 SER A O 1
ATOM 1713 N N . ASP A 1 210 ? -20.357 -7.934 28.759 1.00 89.12 210 ASP A N 1
ATOM 1714 C CA . ASP A 1 210 ? -19.760 -9.259 28.563 1.00 89.12 210 ASP A CA 1
ATOM 1715 C C . ASP A 1 210 ? -19.524 -9.586 27.088 1.00 89.12 210 ASP A C 1
ATOM 1717 O O . ASP A 1 210 ? -18.563 -10.275 26.754 1.00 89.12 210 ASP A O 1
ATOM 1721 N N . PHE A 1 211 ? -20.367 -9.073 26.187 1.00 89.50 211 PHE A N 1
ATOM 1722 C CA . PHE A 1 211 ? -20.213 -9.302 24.750 1.00 89.50 211 PHE A CA 1
ATOM 1723 C C . PHE A 1 211 ? -19.025 -8.544 24.174 1.00 89.50 211 PHE A C 1
ATOM 1725 O O . PHE A 1 211 ? -18.230 -9.130 23.442 1.00 89.50 211 PHE A O 1
ATOM 1732 N N . LEU A 1 212 ? -18.879 -7.260 24.507 1.00 92.12 212 LEU A N 1
ATOM 1733 C CA . LEU A 1 212 ? -17.773 -6.454 23.986 1.00 92.12 212 LEU A CA 1
ATOM 1734 C C . LEU A 1 212 ? -16.427 -6.901 24.563 1.00 92.12 212 LEU A C 1
ATOM 1736 O O . LEU A 1 212 ? -15.430 -6.897 23.843 1.00 92.12 212 LEU A O 1
ATOM 1740 N N . CYS A 1 213 ? -16.410 -7.348 25.818 1.00 90.94 213 CYS A N 1
ATOM 1741 C CA . CYS A 1 213 ? -15.215 -7.856 26.483 1.00 90.94 213 CYS A CA 1
ATOM 1742 C C . CYS A 1 213 ? -14.927 -9.346 26.225 1.00 90.94 213 CYS A C 1
ATOM 1744 O O . CYS A 1 213 ? -13.962 -9.871 26.773 1.00 90.94 213 CYS A O 1
ATOM 1746 N N . GLY A 1 214 ? -15.738 -10.042 25.416 1.00 88.19 214 GLY A N 1
ATOM 1747 C CA . GLY A 1 214 ? -15.546 -11.465 25.104 1.00 88.19 214 GLY A CA 1
ATOM 1748 C C . GLY A 1 214 ? -15.667 -12.401 26.308 1.00 88.19 214 GLY A C 1
ATOM 1749 O O . GLY A 1 214 ? -15.038 -13.456 26.339 1.00 88.19 214 GLY A O 1
ATOM 1750 N N . ARG A 1 215 ? -16.474 -12.021 27.303 1.00 86.75 215 ARG A N 1
ATOM 1751 C CA . ARG A 1 215 ? -16.765 -12.814 28.505 1.00 86.75 215 ARG A CA 1
ATOM 1752 C C . ARG A 1 215 ? -17.947 -13.775 28.329 1.00 86.75 215 ARG A C 1
ATOM 1754 O O . ARG A 1 215 ? -18.246 -14.541 29.241 1.00 86.75 215 ARG A O 1
ATOM 1761 N N . LEU A 1 216 ? -18.605 -13.797 27.162 1.00 83.69 216 LEU A N 1
ATOM 1762 C CA . LEU A 1 216 ? -19.589 -14.842 26.855 1.00 83.69 216 LEU A CA 1
ATOM 1763 C C . LEU A 1 216 ? -18.896 -16.175 26.560 1.00 83.69 216 LEU A C 1
ATOM 1765 O O . LEU A 1 216 ? -18.111 -16.282 25.625 1.00 83.69 216 LEU A O 1
ATOM 1769 N N . GLY A 1 217 ? -19.299 -17.238 27.260 1.00 73.44 217 GLY A N 1
ATOM 1770 C CA . GLY A 1 217 ? -18.799 -18.595 27.002 1.00 73.44 217 GLY A CA 1
ATOM 1771 C C . GLY A 1 217 ? -19.104 -19.139 25.595 1.00 73.44 217 GLY A C 1
ATOM 1772 O O . GLY A 1 217 ? -18.485 -20.108 25.168 1.00 73.44 217 GLY A O 1
ATOM 1773 N N . SER A 1 218 ? -20.029 -18.519 24.854 1.00 76.31 218 SER A N 1
ATOM 1774 C CA . SER A 1 218 ? -20.419 -18.939 23.503 1.00 76.31 218 SER A CA 1
ATOM 1775 C C . SER A 1 218 ? -19.550 -18.363 22.378 1.00 76.31 218 SER A C 1
ATOM 1777 O O . SER A 1 218 ? -19.633 -18.847 21.251 1.00 76.31 218 SER A O 1
ATOM 1779 N N . SER A 1 219 ? -18.751 -17.319 22.627 1.00 77.06 219 SER A N 1
ATOM 1780 C CA . SER A 1 219 ? -17.983 -16.628 21.585 1.00 77.06 219 SER A CA 1
ATOM 1781 C C . SER A 1 219 ? -16.684 -16.052 22.132 1.00 77.06 219 SER A C 1
ATOM 1783 O O . SER A 1 219 ? -16.667 -15.427 23.182 1.00 77.06 219 SER A O 1
ATOM 1785 N N . ARG A 1 220 ? -15.598 -16.189 21.364 1.00 83.38 220 ARG A N 1
ATOM 1786 C CA . ARG A 1 220 ? -14.293 -15.571 21.664 1.00 83.38 220 ARG A CA 1
ATOM 1787 C C . ARG A 1 220 ? -14.143 -14.163 21.080 1.00 83.38 220 ARG A C 1
ATOM 1789 O O . ARG A 1 220 ? -13.034 -13.642 21.004 1.00 83.38 220 ARG A O 1
ATOM 1796 N N . TRP A 1 221 ? -15.225 -13.585 20.563 1.00 89.56 221 TRP A N 1
ATOM 1797 C CA . TRP A 1 221 ? -15.177 -12.271 19.932 1.00 89.56 221 TRP A CA 1
ATOM 1798 C C . TRP A 1 221 ? -14.956 -11.170 20.974 1.00 89.56 221 TRP A C 1
ATOM 1800 O O . TRP A 1 221 ? -15.600 -11.172 22.017 1.00 89.56 221 TRP A O 1
ATOM 1810 N N . VAL A 1 222 ? -14.069 -10.225 20.660 1.00 90.50 222 VAL A N 1
ATOM 1811 C CA . VAL A 1 222 ? -13.713 -9.086 21.513 1.00 90.50 222 VAL A CA 1
ATOM 1812 C C . VAL A 1 222 ? -13.735 -7.811 20.670 1.00 90.50 222 VAL A C 1
ATOM 1814 O O . VAL A 1 222 ? -13.225 -7.793 19.545 1.00 90.50 222 VAL A O 1
ATOM 1817 N N . ALA A 1 223 ? -14.315 -6.736 21.201 1.00 92.31 223 ALA A N 1
ATOM 1818 C CA . ALA A 1 223 ? -14.346 -5.442 20.534 1.00 92.31 223 ALA A CA 1
ATOM 1819 C C . ALA A 1 223 ? -12.965 -4.769 20.579 1.00 92.31 223 ALA A C 1
ATOM 1821 O O . ALA A 1 223 ? -12.327 -4.693 21.624 1.00 92.31 223 ALA A O 1
ATOM 1822 N N . CYS A 1 224 ? -12.504 -4.223 19.452 1.00 91.38 224 CYS A N 1
ATOM 1823 C CA . CYS A 1 224 ? -11.315 -3.370 19.427 1.00 91.38 224 CYS A CA 1
ATOM 1824 C C . CYS A 1 224 ? -11.698 -1.884 19.510 1.00 91.38 224 CYS A C 1
ATOM 1826 O O . CYS A 1 224 ? -12.794 -1.491 19.099 1.00 91.38 224 CYS A O 1
ATOM 1828 N N . LEU A 1 225 ? -10.774 -1.036 19.977 1.00 92.56 225 LEU A N 1
ATOM 1829 C CA . LEU A 1 225 ? -11.002 0.410 20.113 1.00 92.56 225 LEU A CA 1
ATOM 1830 C C . LEU A 1 225 ? -11.466 1.064 18.798 1.00 92.56 225 LEU A C 1
ATOM 1832 O O . LEU A 1 225 ? -12.376 1.886 18.800 1.00 92.56 225 LEU A O 1
ATOM 1836 N N . GLU A 1 226 ? -10.912 0.644 17.656 1.00 92.56 226 GLU A N 1
ATOM 1837 C CA . GLU A 1 226 ? -11.322 1.144 16.335 1.00 92.56 226 GLU A CA 1
ATOM 1838 C C . GLU A 1 226 ? -12.802 0.856 16.021 1.00 92.56 226 GLU A C 1
ATOM 1840 O O . GLU A 1 226 ? -13.467 1.623 15.319 1.00 92.56 226 GLU A O 1
ATOM 1845 N N . TRP A 1 227 ? -13.323 -0.276 16.495 1.00 93.62 227 TRP A N 1
ATOM 1846 C CA . TRP A 1 227 ? -14.719 -0.657 16.306 1.00 93.62 227 TRP A CA 1
ATOM 1847 C C . TRP A 1 227 ? -15.636 0.135 17.238 1.00 93.62 227 TRP A C 1
ATOM 1849 O O . TRP A 1 227 ? -16.681 0.610 16.797 1.00 93.62 227 TRP A O 1
ATOM 1859 N N . ILE A 1 228 ? -15.216 0.327 18.492 1.00 94.75 228 ILE A N 1
ATOM 1860 C CA . ILE A 1 228 ? -15.946 1.092 19.515 1.00 94.75 228 ILE A CA 1
ATOM 1861 C C . ILE A 1 228 ? -16.107 2.556 19.087 1.00 94.75 228 ILE A C 1
ATOM 1863 O O . ILE A 1 228 ? -17.207 3.096 19.166 1.00 94.75 228 ILE A O 1
ATOM 1867 N N . LEU A 1 229 ? -15.040 3.173 18.569 1.00 94.88 229 LEU A N 1
ATOM 1868 C CA . LEU A 1 229 ? -15.030 4.579 18.142 1.00 94.88 229 LEU A CA 1
ATOM 1869 C C . LEU A 1 229 ? -15.797 4.848 16.838 1.00 94.88 229 LEU A C 1
ATOM 1871 O O . LEU A 1 229 ? -15.953 6.001 16.447 1.00 94.88 229 LEU A O 1
ATOM 1875 N N . ALA A 1 230 ? -16.277 3.821 16.130 1.00 91.81 230 ALA A N 1
ATOM 1876 C CA . ALA A 1 230 ? -17.102 4.046 14.949 1.00 91.81 230 ALA A CA 1
ATOM 1877 C C . ALA A 1 230 ? -18.428 4.716 15.370 1.00 91.81 230 ALA A C 1
ATOM 1879 O O . ALA A 1 230 ? -19.138 4.121 16.182 1.00 91.81 230 ALA A O 1
ATOM 1880 N N . PRO A 1 231 ? -18.832 5.874 14.802 1.00 92.38 231 PRO A N 1
ATOM 1881 C CA . PRO A 1 231 ? -19.951 6.669 15.324 1.00 92.38 231 PRO A CA 1
ATOM 1882 C C . PRO A 1 231 ? -21.242 5.878 15.566 1.00 92.38 231 PRO A C 1
ATOM 1884 O O . PRO A 1 231 ? -21.848 5.962 16.631 1.00 92.38 231 PRO A O 1
ATOM 1887 N N . GLN A 1 232 ? -21.629 5.023 14.615 1.00 91.44 232 GLN A N 1
ATOM 1888 C CA . GLN A 1 232 ? -22.820 4.176 14.750 1.00 91.44 232 GLN A CA 1
ATOM 1889 C C . GLN A 1 232 ? -22.744 3.215 15.945 1.00 91.44 232 GLN A C 1
ATOM 1891 O O . GLN A 1 232 ? -23.751 2.939 16.593 1.00 91.44 232 GLN A O 1
ATOM 1896 N N . LYS A 1 233 ? -21.560 2.657 16.214 1.00 94.56 233 LYS A N 1
ATOM 1897 C CA . LYS A 1 233 ? -21.344 1.726 17.326 1.00 94.56 233 LYS A CA 1
ATOM 1898 C C . LYS A 1 233 ? -21.245 2.492 18.634 1.00 94.56 233 LYS A C 1
ATOM 1900 O O . LYS A 1 233 ? -21.928 2.114 19.577 1.00 94.56 233 LYS A O 1
ATOM 1905 N N . PHE A 1 234 ? -20.504 3.595 18.637 1.00 95.94 234 PHE A N 1
ATOM 1906 C CA . PHE A 1 234 ? -20.329 4.482 19.777 1.00 95.94 234 PHE A CA 1
ATOM 1907 C C . PHE A 1 234 ? -21.671 4.927 20.367 1.00 95.94 234 PHE A C 1
ATOM 1909 O O . PHE A 1 234 ? -21.950 4.663 21.532 1.00 95.94 234 PHE A O 1
ATOM 1916 N N . PHE A 1 235 ? -22.570 5.486 19.547 1.00 94.12 235 PHE A N 1
ATOM 1917 C CA . PHE A 1 235 ? -23.892 5.911 20.022 1.00 94.12 235 PHE A CA 1
ATOM 1918 C C . PHE A 1 235 ? -24.804 4.735 20.412 1.00 94.12 235 PHE A C 1
ATOM 1920 O O . PHE A 1 235 ? -25.651 4.873 21.297 1.00 94.12 235 PHE A O 1
ATOM 1927 N N . LYS A 1 236 ? -24.631 3.553 19.804 1.00 92.88 236 LYS A N 1
ATOM 1928 C CA . LYS A 1 236 ? -25.358 2.341 20.217 1.00 92.88 236 LYS A CA 1
ATOM 1929 C C . LYS A 1 236 ? -24.886 1.815 21.580 1.00 92.88 236 LYS A C 1
ATOM 1931 O O . LYS A 1 236 ? -25.686 1.275 22.337 1.00 92.88 236 LYS A O 1
ATOM 1936 N N . ILE A 1 237 ? -23.600 1.965 21.891 1.00 94.38 237 ILE A N 1
ATOM 1937 C CA . ILE A 1 237 ? -23.045 1.652 23.213 1.00 94.38 237 ILE A CA 1
ATOM 1938 C C . ILE A 1 237 ? -23.518 2.689 24.230 1.00 94.38 237 ILE A C 1
ATOM 1940 O O . ILE A 1 237 ? -24.018 2.303 25.279 1.00 94.38 237 ILE A O 1
ATOM 1944 N N . LEU A 1 238 ? -23.452 3.979 23.887 1.00 93.19 238 LEU A N 1
ATOM 1945 C CA . LEU A 1 238 ? -23.909 5.074 24.747 1.00 93.19 238 LEU A CA 1
ATOM 1946 C C . LEU A 1 238 ? -25.390 4.937 25.134 1.00 93.19 238 LEU A C 1
ATOM 1948 O O . LEU A 1 238 ? -25.771 5.238 26.257 1.00 93.19 238 LEU A O 1
ATOM 1952 N N . SER A 1 239 ? -26.222 4.430 24.221 1.00 90.25 239 SER A N 1
ATOM 1953 C CA . SER A 1 239 ? -27.638 4.125 24.483 1.00 90.25 239 SER A CA 1
ATOM 1954 C C . SER A 1 239 ? -27.874 2.808 25.243 1.00 90.25 239 SER A C 1
ATOM 1956 O O . SER A 1 239 ? -29.021 2.415 25.443 1.00 90.25 239 SER A O 1
ATOM 1958 N N . GLY A 1 240 ? -26.820 2.108 25.675 1.00 88.38 240 GLY A N 1
ATOM 1959 C CA . GLY A 1 240 ? -26.912 0.884 26.475 1.00 88.38 240 GLY A CA 1
ATOM 1960 C C . GLY A 1 240 ? -27.233 -0.385 25.679 1.00 88.38 240 GLY A C 1
ATOM 1961 O O . GLY A 1 240 ? -27.546 -1.416 26.271 1.00 88.38 240 GLY A O 1
ATOM 1962 N N . GLY A 1 241 ? -27.128 -0.363 24.345 1.00 87.31 241 GLY A N 1
ATOM 1963 C CA . GLY A 1 241 ? -27.499 -1.485 23.472 1.00 87.31 241 GLY A CA 1
ATOM 1964 C C . GLY A 1 241 ? -26.624 -2.742 23.586 1.00 87.31 241 GLY A C 1
ATOM 1965 O O . GLY A 1 241 ? -26.888 -3.720 22.886 1.00 87.31 241 GLY A O 1
ATOM 1966 N N . TYR A 1 242 ? -25.583 -2.707 24.423 1.00 87.06 242 TYR A N 1
ATOM 1967 C CA . TYR A 1 242 ? -24.669 -3.821 24.698 1.00 87.06 242 TYR A CA 1
ATOM 1968 C C . TYR A 1 242 ? -24.501 -4.112 26.196 1.00 87.06 242 TYR A C 1
ATOM 1970 O O . TYR A 1 242 ? -23.628 -4.902 26.557 1.00 87.06 242 TYR A O 1
ATOM 1978 N N . ARG A 1 243 ? -25.316 -3.504 27.070 1.00 80.00 243 ARG A N 1
ATOM 1979 C CA . ARG A 1 243 ? -25.360 -3.881 28.491 1.00 80.00 243 ARG A CA 1
ATOM 1980 C C . ARG A 1 243 ? -25.656 -5.381 28.618 1.00 80.00 243 ARG A C 1
ATOM 1982 O O . ARG A 1 243 ? -26.331 -5.920 27.735 1.00 80.00 243 ARG A O 1
ATOM 1989 N N . PRO A 1 244 ? -25.147 -6.063 29.661 1.00 66.88 244 PRO A N 1
ATOM 1990 C CA . PRO A 1 244 ? -25.306 -7.503 29.802 1.00 66.88 244 PRO A CA 1
ATOM 1991 C C . PRO A 1 244 ? -26.782 -7.856 29.650 1.00 66.88 244 PRO A C 1
ATOM 1993 O O . PRO A 1 244 ? -27.646 -7.331 30.360 1.00 66.88 244 PRO A O 1
ATOM 1996 N N . PHE A 1 245 ? -27.067 -8.687 28.643 1.00 54.25 245 PHE A N 1
ATOM 1997 C CA . PHE A 1 245 ? -28.397 -9.226 28.426 1.00 54.25 245 PHE A CA 1
ATOM 1998 C C . PHE A 1 245 ? -28.839 -9.825 29.759 1.00 54.25 245 PHE A C 1
ATOM 2000 O O . PHE A 1 245 ? -28.130 -10.665 30.318 1.00 54.25 245 PHE A O 1
ATOM 2007 N N . LYS A 1 246 ? -29.983 -9.372 30.291 1.00 47.88 246 LYS A N 1
ATOM 2008 C CA . LYS A 1 246 ? -30.657 -10.078 31.387 1.00 47.88 246 LYS A CA 1
ATOM 2009 C C . LYS A 1 246 ? -30.606 -11.574 31.072 1.00 47.88 246 LYS A C 1
ATOM 2011 O O . LYS A 1 246 ? -30.811 -11.928 29.911 1.00 47.88 246 LYS A O 1
ATOM 2016 N N . CYS A 1 247 ? -30.289 -12.371 32.100 1.00 41.34 247 CYS A N 1
ATOM 2017 C CA . CYS A 1 247 ? -30.195 -13.835 32.108 1.00 41.34 247 CYS A CA 1
ATOM 2018 C C . CYS A 1 247 ? -30.893 -14.499 30.913 1.00 41.34 247 CYS A C 1
ATOM 2020 O O . CYS A 1 247 ? -32.054 -14.166 30.656 1.00 41.34 247 CYS A O 1
ATOM 2022 N N . PRO A 1 248 ? -30.246 -15.458 30.222 1.00 41.44 248 PRO A N 1
ATOM 2023 C CA . PRO A 1 248 ? -30.868 -16.124 29.093 1.00 41.44 248 PRO A CA 1
ATOM 2024 C C . PRO A 1 248 ? -32.216 -16.677 29.547 1.00 41.44 248 PRO A C 1
ATOM 2026 O O . PRO A 1 248 ? -32.298 -17.501 30.459 1.00 41.44 248 PRO A O 1
ATOM 2029 N N . THR A 1 249 ? -33.285 -16.190 28.920 1.00 47.84 249 THR A N 1
ATOM 2030 C CA . THR A 1 249 ? -34.552 -16.910 28.943 1.00 47.84 249 THR A CA 1
ATOM 2031 C C . THR A 1 249 ? -34.247 -18.335 28.475 1.00 47.84 249 THR A C 1
ATOM 2033 O O . THR A 1 249 ? -33.463 -18.499 27.532 1.00 47.84 249 THR A O 1
ATOM 2036 N N . PRO A 1 250 ? -34.767 -19.368 29.162 1.00 43.31 250 PRO A N 1
ATOM 2037 C CA . PRO A 1 250 ? -34.452 -20.747 28.832 1.00 43.31 250 PRO A CA 1
ATOM 2038 C C . PRO A 1 250 ? -34.680 -20.977 27.341 1.00 43.31 250 PRO A C 1
ATOM 2040 O O . PRO A 1 250 ? -35.672 -20.521 26.768 1.00 43.31 250 PRO A O 1
ATOM 2043 N N . PHE A 1 251 ? -33.691 -21.625 26.731 1.00 43.97 251 PHE A N 1
ATOM 2044 C CA . PHE A 1 251 ? -33.577 -21.889 25.306 1.00 43.97 251 PHE A CA 1
ATOM 2045 C C . PHE A 1 251 ? -34.930 -22.342 24.743 1.00 43.97 251 PHE A C 1
ATOM 2047 O O . PHE A 1 251 ? -35.383 -23.453 25.012 1.00 43.97 251 PHE A O 1
ATOM 2054 N N . ARG A 1 252 ? -35.595 -21.484 23.967 1.00 45.34 252 ARG A N 1
ATOM 2055 C CA . ARG A 1 252 ? -36.729 -21.911 23.148 1.00 45.34 252 ARG A CA 1
ATOM 2056 C C . ARG A 1 252 ? -36.112 -22.444 21.855 1.00 45.34 252 ARG A C 1
ATOM 2058 O O . ARG A 1 252 ? -35.544 -21.635 21.118 1.00 45.34 252 ARG A O 1
ATOM 2065 N N . PRO A 1 253 ? -36.118 -23.765 21.595 1.00 42.78 253 PRO A N 1
ATOM 2066 C CA . PRO A 1 253 ? -35.521 -24.297 20.380 1.00 42.78 253 PRO A CA 1
ATOM 2067 C C . PRO A 1 253 ? -36.157 -23.602 19.177 1.00 42.78 253 PRO A C 1
ATOM 2069 O O . PRO A 1 253 ? -37.381 -23.518 19.062 1.00 42.78 253 PRO A O 1
ATOM 2072 N N . ALA A 1 254 ? -35.307 -23.035 18.321 1.00 47.31 254 ALA A N 1
ATOM 2073 C CA . ALA A 1 254 ? -35.744 -22.405 17.091 1.00 47.31 254 ALA A CA 1
ATOM 2074 C C . ALA A 1 254 ? -36.477 -23.451 16.247 1.00 47.31 254 ALA A C 1
ATOM 2076 O O . ALA A 1 254 ? -35.944 -24.531 15.991 1.00 47.31 254 ALA A O 1
ATOM 2077 N N . THR A 1 255 ? -37.688 -23.127 15.801 1.00 53.56 255 THR A N 1
ATOM 2078 C CA . THR A 1 255 ? -38.357 -23.904 14.763 1.00 53.56 255 THR A CA 1
ATOM 2079 C C . THR A 1 255 ? -37.434 -23.966 13.542 1.00 53.56 255 THR A C 1
ATOM 2081 O O . THR A 1 255 ? -36.923 -22.922 13.114 1.00 53.56 255 THR A O 1
ATOM 2084 N N . PRO A 1 256 ? -37.152 -25.163 12.996 1.00 46.38 256 PRO A N 1
ATOM 2085 C CA . PRO A 1 256 ? -36.239 -25.293 11.874 1.00 46.38 256 PRO A CA 1
ATOM 2086 C C . PRO A 1 256 ? -36.776 -24.476 10.699 1.00 46.38 256 PRO A C 1
ATOM 2088 O O . PRO A 1 256 ? -37.887 -24.687 10.210 1.00 46.38 256 PRO A O 1
ATOM 2091 N N . ARG A 1 257 ? -35.980 -23.493 10.266 1.00 52.72 257 ARG A N 1
ATOM 2092 C CA . ARG A 1 257 ? -36.244 -22.730 9.049 1.00 52.72 257 ARG A CA 1
ATOM 2093 C C . ARG A 1 257 ? -36.118 -23.689 7.875 1.00 52.72 257 ARG A C 1
ATOM 2095 O O . ARG A 1 257 ? -35.023 -24.142 7.555 1.00 52.72 257 ARG A O 1
ATOM 2102 N N . ASN A 1 258 ? -37.254 -23.987 7.259 1.00 50.00 258 ASN A N 1
ATOM 2103 C CA . ASN A 1 258 ? -37.359 -24.841 6.088 1.00 50.00 258 ASN A CA 1
ATOM 2104 C C . ASN A 1 258 ? -36.709 -24.117 4.897 1.00 50.00 258 ASN A C 1
ATOM 2106 O O . ASN A 1 258 ? -37.341 -23.301 4.227 1.00 50.00 258 ASN A O 1
ATOM 2110 N N . THR A 1 259 ? -35.405 -24.319 4.703 1.00 54.94 259 THR A N 1
ATOM 2111 C CA . THR A 1 259 ? -34.698 -23.798 3.530 1.00 54.94 259 THR A CA 1
ATOM 2112 C C . THR A 1 259 ? -34.924 -24.752 2.354 1.00 54.94 259 THR A C 1
ATOM 2114 O O . THR A 1 259 ? -34.891 -25.967 2.556 1.00 54.94 259 THR A O 1
ATOM 2117 N N . PRO A 1 260 ? -35.145 -24.253 1.121 1.00 58.38 260 PRO A N 1
ATOM 2118 C CA . PRO A 1 260 ? -35.560 -25.089 -0.014 1.00 58.38 260 PRO A CA 1
ATOM 2119 C C . PRO A 1 260 ? -34.571 -26.211 -0.350 1.00 58.38 260 PRO A C 1
ATOM 2121 O O . PRO A 1 260 ? -34.960 -27.237 -0.896 1.00 58.38 260 PRO A O 1
ATOM 2124 N N . PHE A 1 261 ? -33.298 -26.025 -0.001 1.00 49.03 261 PHE A N 1
ATOM 2125 C CA . PHE A 1 261 ? -32.219 -26.946 -0.338 1.00 49.03 261 PHE A CA 1
ATOM 2126 C C . PHE A 1 261 ? -32.164 -28.197 0.550 1.00 49.03 261 PHE A C 1
ATOM 2128 O O . PHE A 1 261 ? -31.628 -29.201 0.107 1.00 49.03 261 PHE A O 1
ATOM 2135 N N . HIS A 1 262 ? -32.775 -28.191 1.742 1.00 49.84 262 HIS A N 1
ATOM 2136 C CA . HIS A 1 262 ? -32.851 -29.387 2.602 1.00 49.84 262 HIS A CA 1
ATOM 2137 C C . HIS A 1 262 ? -33.966 -30.367 2.197 1.00 49.84 262 HIS A C 1
ATOM 2139 O O . HIS A 1 262 ? -34.100 -31.432 2.794 1.00 49.84 262 HIS A O 1
ATOM 2145 N N . ARG A 1 263 ? -34.786 -30.028 1.190 1.00 52.66 263 ARG A N 1
ATOM 2146 C CA . ARG A 1 263 ? -35.865 -30.909 0.721 1.00 52.66 263 ARG A CA 1
ATOM 2147 C C . ARG A 1 263 ? -35.376 -32.074 -0.139 1.00 52.66 263 ARG A C 1
ATOM 2149 O O . ARG A 1 263 ? -36.105 -33.050 -0.231 1.00 52.66 263 ARG A O 1
ATOM 2156 N N . MET A 1 264 ? -34.194 -32.003 -0.759 1.00 54.59 264 MET A N 1
ATOM 2157 C CA . MET A 1 264 ? -33.707 -33.121 -1.584 1.00 54.59 264 MET A CA 1
ATOM 2158 C C . MET A 1 264 ? -33.276 -34.330 -0.751 1.00 54.59 264 MET A C 1
ATOM 2160 O O . MET A 1 264 ? -33.565 -35.453 -1.145 1.00 54.59 264 MET A O 1
ATOM 2164 N N . ASP A 1 265 ? -32.665 -34.112 0.414 1.00 55.22 265 ASP A N 1
ATOM 2165 C CA . ASP A 1 265 ? -32.025 -35.195 1.175 1.00 55.22 265 ASP A CA 1
ATOM 2166 C C . ASP A 1 265 ? -33.013 -36.064 1.977 1.00 55.22 265 ASP A C 1
ATOM 2168 O O . ASP A 1 265 ? -32.630 -37.095 2.525 1.00 55.22 265 ASP A O 1
ATOM 2172 N N . LEU A 1 266 ? -34.288 -35.664 2.058 1.00 55.50 266 LEU A N 1
ATOM 2173 C CA . LEU A 1 266 ? -35.317 -36.351 2.853 1.00 55.50 266 LEU A CA 1
ATOM 2174 C C . LEU A 1 266 ? -36.361 -37.102 2.018 1.00 55.50 266 LEU A C 1
ATOM 2176 O O . LEU A 1 266 ? -37.208 -37.791 2.588 1.00 55.50 266 LEU A O 1
ATOM 2180 N N . HIS A 1 267 ? -36.329 -36.989 0.688 1.00 61.19 267 HIS A N 1
ATOM 2181 C CA . HIS A 1 267 ? -37.236 -37.741 -0.171 1.00 61.19 267 HIS A CA 1
ATOM 2182 C C . HIS A 1 267 ? -36.561 -39.022 -0.659 1.00 61.19 267 HIS A C 1
ATOM 2184 O O . HIS A 1 267 ? -35.592 -38.997 -1.412 1.00 61.19 267 HIS A O 1
ATOM 2190 N N . HIS A 1 268 ? -37.101 -40.161 -0.228 1.00 67.81 268 HIS A N 1
ATOM 2191 C CA . HIS A 1 268 ? -36.785 -41.460 -0.803 1.00 67.81 268 HIS A CA 1
ATOM 2192 C C . HIS A 1 268 ? -37.385 -41.508 -2.215 1.00 67.81 268 HIS A C 1
ATOM 2194 O O . HIS A 1 268 ? -38.585 -41.726 -2.382 1.00 67.81 268 HIS A O 1
ATOM 2200 N N . PHE A 1 269 ? -36.575 -41.190 -3.224 1.00 74.25 269 PHE A N 1
ATOM 2201 C CA . PHE A 1 269 ? -36.988 -41.294 -4.618 1.00 74.25 269 PHE A CA 1
ATOM 2202 C C . PHE A 1 269 ? -37.014 -42.768 -5.017 1.00 74.25 269 PHE A C 1
ATOM 2204 O O . PHE A 1 269 ? -35.982 -43.436 -4.996 1.00 74.25 269 PHE A O 1
ATOM 2211 N N . ASP A 1 270 ? -38.194 -43.262 -5.385 1.00 80.31 270 ASP A N 1
ATOM 2212 C CA . ASP A 1 270 ? -38.348 -44.574 -6.007 1.00 80.31 270 ASP A CA 1
ATOM 2213 C C . ASP A 1 270 ? -37.822 -44.500 -7.449 1.00 80.31 270 ASP A C 1
ATOM 2215 O O . ASP A 1 270 ? -38.493 -44.008 -8.365 1.00 80.31 270 ASP A O 1
ATOM 2219 N N . LEU A 1 271 ? -36.560 -44.903 -7.612 1.00 81.00 271 LEU A N 1
ATOM 2220 C CA . LEU A 1 271 ? -35.834 -44.841 -8.878 1.00 81.00 271 LEU A CA 1
ATOM 2221 C C . LEU A 1 271 ? -36.480 -45.731 -9.945 1.00 81.00 271 LEU A C 1
ATOM 2223 O O . LEU A 1 271 ? -36.524 -45.329 -11.107 1.00 81.00 271 LEU A O 1
ATOM 2227 N N . GLU A 1 272 ? -37.048 -46.878 -9.564 1.00 86.50 272 GLU A N 1
ATOM 2228 C CA . GLU A 1 272 ? -37.690 -47.794 -10.513 1.00 86.50 272 GLU A CA 1
ATOM 2229 C C . GLU A 1 272 ? -38.937 -47.157 -11.133 1.00 86.50 272 GLU A C 1
ATOM 2231 O O . GLU A 1 272 ? -39.136 -47.203 -12.352 1.00 86.50 272 GLU A O 1
ATOM 2236 N N . LEU A 1 273 ? -39.746 -46.477 -10.314 1.00 88.00 273 LEU A N 1
ATOM 22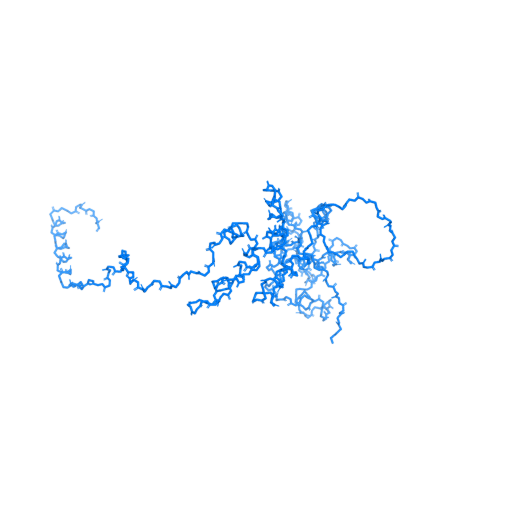37 C CA . LEU A 1 273 ? -40.919 -45.750 -10.793 1.00 88.00 273 LEU A CA 1
ATOM 2238 C C . LEU A 1 273 ? -40.538 -44.590 -11.728 1.00 88.00 273 LEU A C 1
ATOM 2240 O O . LEU A 1 273 ? -41.244 -44.324 -12.708 1.00 88.00 273 LEU A O 1
ATOM 2244 N N . LEU A 1 274 ? -39.449 -43.875 -11.426 1.00 84.19 274 LEU A N 1
ATOM 2245 C CA . LEU A 1 274 ? -38.970 -42.775 -12.267 1.00 84.19 274 LEU A CA 1
ATOM 2246 C C . LEU A 1 274 ? -38.470 -43.281 -13.622 1.00 84.19 274 LEU A C 1
ATOM 2248 O O . LEU A 1 274 ? -38.861 -42.733 -14.655 1.00 84.19 274 LEU A O 1
ATOM 2252 N N . GLU A 1 275 ? -37.667 -44.344 -13.626 1.00 88.62 275 GLU A N 1
ATOM 2253 C CA . GLU A 1 275 ? -37.172 -44.957 -14.856 1.00 88.62 275 GLU A CA 1
ATOM 2254 C C . GLU A 1 275 ? -38.316 -45.487 -15.726 1.00 88.62 275 GLU A C 1
ATOM 2256 O O . GLU A 1 275 ? -38.316 -45.281 -16.940 1.00 88.62 275 GLU A O 1
ATOM 2261 N N . ALA A 1 276 ? -39.332 -46.118 -15.127 1.00 92.44 276 ALA A N 1
ATOM 2262 C CA . ALA A 1 276 ? -40.499 -46.603 -15.862 1.00 92.44 276 ALA A CA 1
ATOM 2263 C C . ALA A 1 276 ? -41.257 -45.458 -16.559 1.00 92.44 276 ALA A C 1
ATOM 2265 O O . ALA A 1 276 ? -41.652 -45.573 -17.725 1.00 92.44 276 ALA A O 1
ATOM 2266 N N . LYS A 1 277 ? -41.416 -44.315 -15.877 1.00 90.12 277 LYS A N 1
ATOM 2267 C CA . LYS A 1 277 ? -42.034 -43.116 -16.465 1.00 90.12 277 LYS A CA 1
ATOM 2268 C C . LYS A 1 277 ? -41.200 -42.538 -17.602 1.00 90.12 277 LYS A C 1
ATOM 2270 O O . LYS A 1 277 ? -41.764 -42.136 -18.619 1.00 90.12 277 LYS A O 1
ATOM 2275 N N . GLU A 1 278 ? -39.879 -42.504 -17.456 1.00 92.25 278 GLU A N 1
ATOM 2276 C CA . GLU A 1 278 ? -38.996 -42.013 -18.512 1.00 92.25 278 GLU A CA 1
ATOM 2277 C C . GLU A 1 278 ? -39.023 -42.922 -19.745 1.00 92.25 278 GLU A C 1
ATOM 2279 O O . GLU A 1 278 ? -39.171 -42.417 -20.859 1.00 92.25 278 GLU A O 1
ATOM 2284 N N . ARG A 1 279 ? -39.001 -44.248 -19.561 1.00 90.31 279 ARG A N 1
ATOM 2285 C CA . ARG A 1 279 ? -39.159 -45.219 -20.658 1.00 90.31 279 ARG A CA 1
ATOM 2286 C C . ARG A 1 279 ? -40.478 -45.020 -21.395 1.00 90.31 279 ARG A C 1
ATOM 2288 O O . ARG A 1 279 ? -40.474 -44.890 -22.614 1.00 90.31 279 ARG A O 1
ATOM 2295 N N . THR A 1 280 ? -41.578 -44.869 -20.658 1.00 91.62 280 THR A N 1
ATOM 2296 C CA . THR A 1 280 ? -42.903 -44.608 -21.246 1.00 91.62 280 THR A CA 1
ATOM 2297 C C . THR A 1 280 ? -42.905 -43.314 -22.069 1.00 91.62 280 THR A C 1
ATOM 2299 O O . THR A 1 280 ? -43.450 -43.265 -23.171 1.00 91.62 280 THR A O 1
ATOM 2302 N N . ARG A 1 281 ? -42.256 -42.252 -21.569 1.00 88.81 281 ARG A N 1
ATOM 2303 C CA . ARG A 1 281 ? -42.120 -40.977 -22.290 1.00 88.81 281 ARG A CA 1
ATOM 2304 C C . ARG A 1 281 ? -41.303 -41.135 -23.575 1.00 88.81 281 ARG A C 1
ATOM 2306 O O . ARG A 1 281 ? -41.663 -40.562 -24.602 1.00 88.81 281 ARG A O 1
ATOM 2313 N N . LEU A 1 282 ? -40.205 -41.886 -23.520 1.00 86.19 282 LEU A N 1
ATOM 2314 C CA . LEU A 1 282 ? -39.339 -42.142 -24.672 1.00 86.19 282 LEU A CA 1
ATOM 2315 C C . LEU A 1 282 ? -40.043 -42.992 -25.734 1.00 86.19 282 LEU A C 1
ATOM 2317 O O . LEU A 1 282 ? -39.965 -42.657 -26.914 1.00 86.19 282 LEU A O 1
ATOM 2321 N N . GLU A 1 283 ? -40.777 -44.028 -25.329 1.00 89.50 283 GLU A N 1
ATOM 2322 C CA . GLU A 1 283 ? -41.586 -44.854 -26.231 1.00 89.50 283 GLU A CA 1
ATOM 2323 C C . GLU A 1 283 ? -42.697 -44.042 -26.899 1.00 89.50 283 GLU A C 1
ATOM 2325 O O . GLU A 1 283 ? -42.844 -44.093 -28.119 1.00 89.50 283 GLU A O 1
ATOM 2330 N N . ALA A 1 284 ? -43.425 -43.221 -26.137 1.00 86.69 284 ALA A N 1
ATOM 2331 C CA . ALA A 1 284 ? -44.450 -42.338 -26.690 1.00 86.69 284 ALA A CA 1
ATOM 2332 C C . ALA A 1 284 ? -43.860 -41.352 -27.715 1.00 86.69 284 ALA A C 1
ATOM 2334 O O . ALA A 1 284 ? -44.423 -41.162 -28.794 1.00 86.69 284 ALA A O 1
ATOM 2335 N N . ASN A 1 285 ? -42.691 -40.774 -27.419 1.00 81.75 285 ASN A N 1
ATOM 2336 C CA . ASN A 1 285 ? -41.970 -39.912 -28.356 1.00 81.75 285 ASN A CA 1
ATOM 2337 C C . ASN A 1 285 ? -41.506 -40.671 -29.608 1.00 81.75 285 ASN A C 1
ATOM 2339 O O . ASN A 1 285 ? -41.562 -40.124 -30.710 1.00 81.75 285 ASN A O 1
ATOM 2343 N N . HIS A 1 286 ? -41.046 -41.915 -29.462 1.00 84.00 286 HIS A N 1
ATOM 2344 C CA . HIS A 1 286 ? -40.641 -42.752 -30.589 1.00 84.00 286 HIS A CA 1
ATOM 2345 C C . HIS A 1 286 ? -41.833 -43.082 -31.499 1.00 84.00 286 HIS A C 1
ATOM 2347 O O . HIS A 1 286 ? -41.757 -42.870 -32.709 1.00 84.00 286 HIS A O 1
ATOM 2353 N N . LEU A 1 287 ? -42.963 -43.501 -30.922 1.00 84.75 287 LEU A N 1
ATOM 2354 C CA . LEU A 1 287 ? -44.206 -43.765 -31.654 1.00 84.75 287 LEU A CA 1
ATOM 2355 C C . LEU A 1 287 ? -44.726 -42.511 -32.369 1.00 84.75 287 LEU A C 1
ATOM 2357 O O . LEU A 1 287 ? -45.100 -42.575 -33.539 1.00 84.75 287 LEU A O 1
ATOM 2361 N N . ALA A 1 288 ? -44.684 -41.350 -31.709 1.00 81.25 288 ALA A N 1
ATOM 2362 C CA . ALA A 1 288 ? -45.069 -40.082 -32.325 1.00 81.25 288 ALA A CA 1
ATOM 2363 C C . ALA A 1 288 ? -44.208 -39.744 -33.558 1.00 81.25 288 ALA A C 1
ATOM 2365 O O . ALA A 1 288 ? -44.725 -39.212 -34.540 1.00 81.25 288 ALA A O 1
ATOM 2366 N N . ARG A 1 289 ? -42.914 -40.099 -33.555 1.00 77.25 289 ARG A N 1
ATOM 2367 C CA . ARG A 1 289 ? -42.017 -39.907 -34.710 1.00 77.25 289 ARG A CA 1
ATOM 2368 C C . ARG A 1 289 ? -42.279 -40.874 -35.855 1.00 77.25 289 ARG A C 1
ATOM 2370 O O . ARG A 1 289 ? -42.133 -40.471 -37.004 1.00 77.25 289 ARG A O 1
ATOM 2377 N N . LEU A 1 290 ? -42.681 -42.113 -35.566 1.00 78.38 290 LEU A N 1
ATOM 2378 C CA . LEU A 1 290 ? -43.099 -43.055 -36.612 1.00 78.38 290 LEU A CA 1
ATOM 2379 C C . LEU A 1 290 ? -44.315 -42.523 -37.382 1.00 78.38 290 LEU A C 1
ATOM 2381 O O . LEU A 1 290 ? -44.403 -42.707 -38.592 1.00 78.38 290 LEU A O 1
ATOM 2385 N N . HIS A 1 291 ? -45.216 -41.816 -36.695 1.00 75.19 291 HIS A N 1
ATOM 2386 C CA . HIS A 1 291 ? -46.377 -41.182 -37.318 1.00 75.19 291 HIS A CA 1
ATOM 2387 C C . HIS A 1 291 ? -46.089 -39.801 -37.932 1.00 75.19 291 HIS A C 1
ATOM 2389 O O . HIS A 1 291 ? -46.811 -39.392 -38.839 1.00 75.19 291 HIS A O 1
ATOM 2395 N N . ASN A 1 292 ? -45.059 -39.077 -37.475 1.00 74.31 292 ASN A N 1
ATOM 2396 C CA . ASN A 1 292 ? -44.702 -37.757 -37.999 1.00 74.31 292 ASN A CA 1
ATOM 2397 C C . ASN A 1 292 ? -43.172 -37.512 -37.975 1.00 74.31 292 ASN A C 1
ATOM 2399 O O . ASN A 1 292 ? -42.634 -37.017 -36.977 1.00 74.31 292 ASN A O 1
ATOM 2403 N N . PRO A 1 293 ? -42.453 -37.826 -39.070 1.00 70.31 293 PRO A N 1
ATOM 2404 C CA . PRO A 1 293 ? -40.989 -37.812 -39.101 1.00 70.31 293 PRO A CA 1
ATOM 2405 C C . PRO A 1 293 ? -40.353 -36.409 -39.089 1.00 70.31 293 PRO A C 1
ATOM 2407 O O . PRO A 1 293 ? -39.135 -36.303 -38.972 1.00 70.31 293 PRO A O 1
ATOM 2410 N N . SER A 1 294 ? -41.138 -35.327 -39.177 1.00 72.50 294 SER A N 1
ATOM 2411 C CA . SER A 1 294 ? -40.641 -33.938 -39.177 1.00 72.50 294 SER A CA 1
ATOM 2412 C C . SER A 1 294 ? -40.632 -33.242 -37.804 1.00 72.50 294 SER A C 1
ATOM 2414 O O . SER A 1 294 ? -40.423 -32.032 -37.734 1.00 72.50 294 SER A O 1
ATOM 2416 N N . LEU A 1 295 ? -40.867 -33.963 -36.701 1.00 68.12 295 LEU A N 1
ATOM 2417 C CA . LEU A 1 295 ? -40.861 -33.377 -35.352 1.00 68.12 295 LEU A CA 1
ATOM 2418 C C . LEU A 1 295 ? -39.428 -33.048 -34.860 1.00 68.12 295 LEU A C 1
ATOM 2420 O O . LEU A 1 295 ? -38.560 -33.924 -34.901 1.00 68.12 295 LEU A O 1
ATOM 2424 N N . PRO A 1 296 ? -39.160 -31.821 -34.360 1.00 65.56 296 PRO A N 1
ATOM 2425 C CA . PRO A 1 296 ? -37.844 -31.430 -33.847 1.00 65.56 296 PRO A CA 1
ATOM 2426 C C . PRO A 1 296 ? -37.482 -32.135 -32.525 1.00 65.56 296 PRO A C 1
ATOM 2428 O O . PRO A 1 296 ? -38.352 -32.543 -31.756 1.00 65.56 296 PRO A O 1
ATOM 2431 N N . ASN A 1 297 ? -36.177 -32.275 -32.256 1.00 59.38 297 ASN A N 1
ATOM 2432 C CA . ASN A 1 297 ? -35.665 -32.824 -30.994 1.00 59.38 297 ASN A CA 1
ATOM 2433 C C . ASN A 1 297 ? -35.958 -31.857 -29.830 1.00 59.38 297 ASN A C 1
ATOM 2435 O O . ASN A 1 297 ? -35.582 -30.688 -29.909 1.00 59.38 297 ASN A O 1
ATOM 2439 N N . LEU A 1 298 ? -36.598 -32.366 -28.771 1.00 56.91 298 LEU A N 1
ATOM 2440 C CA . LEU A 1 298 ? -36.722 -31.726 -27.455 1.00 56.91 298 LEU A CA 1
ATOM 2441 C C . LEU A 1 298 ? -35.711 -32.340 -26.491 1.00 56.91 298 LEU A C 1
ATOM 2443 O O . LEU A 1 298 ? -35.662 -33.592 -26.444 1.00 56.91 298 LEU A O 1
#

Sequence (298 aa):
MKMQKCLKYCPELNQITGSVTASLLMCQLEYWFTRSKKDGFYKFLEPCTHKAYKKGSSWVEEMGFSKAEFRSAFSRIGKVYKSKKAYLESKDPFEGKLYLSYYDRMKKLTYYVRNTKLVTTLLTNPLSASGYSRDLATPSFTPQEQEKNKIDYIEVLTLFKTYCPTLGASTHLTPRCKQKLEALYHLLEQKGQDIRETLEQVFKEVECSDFLCGRLGSSRWVACLEWILAPQKFFKILSGGYRPFKCPTPFRPATPRNTPFHRMDLHHFDLELLEAKERTRLEANHLARLHNPSLPNL

pLDDT: mean 81.12, std 17.88, range [30.0, 97.38]

Radius of gyration: 32.91 Å; chains: 1; bounding box: 77×81×72 Å